Protein AF-A0A9R0AKM7-F1 (afdb_monomer_lite)

Foldseek 3Di:
DDDDDPPPPPDPPPPPDDDPDDDPDDPVNVVVVVVVVVVVVVVVVVVVVVVVVVVVVVVVVVVVVVVVVVVVVVVVVVVVVPPDDPDPPPPPPPQLPPVVLLVLLVCQQPPPPQPAHDDLPPDCPDPSNVVSLVVSLVVSCVVCVVDDSVNSSSSSNVNSVVVNVVVVCPDPVNVVVVVVVVVVVVVVVVVVVVVVVVVVVVVVVPD

Secondary structure (DSSP, 8-state):
------------------PPPPPPPPHHHHHHHHHHHHHHHHHHHHHHHHHHHHHHHHHHHHHHHHHHHHHHHHHHHHHHHTS---------------HHHHHHHHHHHT-TT------TTT-TTSHHHHHHHHHHHHHHHHHTTTS-HHHHHHHHHHHHHHHHHHHHHHSGGGHHHHHHHHHHHHHHHHHHHHHHHHHHHHHHT--

Organism: Cyprinus carpio (NCBI:txid7962)

InterPro domains:
  IPR028101 Protein of unknown function DUF4616 [PTHR14375] (35-203)

Sequence (207 aa):
MACKRNLSFTTPVSNRALQPAASPLSINDLMKQLISGQNALSRQLEGLMEKQAANTVLLEDAIQRLCALERKFDEQRLQEEQRPWEEPLHKRIKRAHNVGIAEAVRRLHNSENNPHKYDPQTGISLPRNQAVMTYQLEELKTTFADADPECIQACCKTYFETLRRKYNLSQPEKSQLRDAIKTGAKNRQRKRRLLDSRSKVVQTDAE

Structure (mmCIF, N/CA/C/O backbone):
data_AF-A0A9R0AKM7-F1
#
_entry.id   AF-A0A9R0AKM7-F1
#
loop_
_atom_site.group_PDB
_atom_site.id
_atom_site.type_symbol
_atom_site.label_atom_id
_atom_site.label_alt_id
_atom_site.label_comp_id
_atom_site.label_asym_id
_atom_site.label_entity_id
_atom_site.label_seq_id
_atom_site.pdbx_PDB_ins_code
_atom_site.Cartn_x
_atom_site.Cartn_y
_atom_site.Cartn_z
_atom_site.occupancy
_atom_site.B_iso_or_equiv
_atom_site.auth_seq_id
_atom_site.auth_comp_id
_atom_site.auth_asym_id
_atom_site.auth_atom_id
_atom_site.pdbx_PDB_model_num
ATOM 1 N N . MET A 1 1 ? -12.738 -16.356 -37.465 1.00 39.88 1 MET A N 1
ATOM 2 C CA . MET A 1 1 ? -11.908 -15.215 -37.910 1.00 39.88 1 MET A CA 1
ATOM 3 C C . MET A 1 1 ? -10.454 -15.498 -37.550 1.00 39.88 1 MET A C 1
ATOM 5 O O . MET A 1 1 ? -10.021 -15.169 -36.455 1.00 39.88 1 MET A O 1
ATOM 9 N N . ALA A 1 2 ? -9.734 -16.211 -38.417 1.00 40.09 2 ALA A N 1
ATOM 10 C CA . ALA A 1 2 ? -8.342 -16.601 -38.200 1.00 40.09 2 ALA A CA 1
ATOM 11 C C . ALA A 1 2 ? -7.469 -15.875 -39.229 1.00 40.09 2 ALA A C 1
ATOM 13 O O . ALA A 1 2 ? -7.526 -16.182 -40.418 1.00 40.09 2 ALA A O 1
ATOM 14 N N . CYS A 1 3 ? -6.690 -14.889 -38.784 1.00 38.28 3 CYS A N 1
ATOM 15 C CA . CYS A 1 3 ? -5.773 -14.146 -39.643 1.00 38.28 3 CYS A CA 1
ATOM 16 C C . CYS A 1 3 ? -4.527 -14.996 -39.931 1.00 38.28 3 CYS A C 1
ATOM 18 O O . CYS A 1 3 ? -3.541 -14.940 -39.197 1.00 38.28 3 CYS A O 1
ATOM 20 N N . LYS A 1 4 ? -4.573 -15.796 -41.002 1.00 41.06 4 LYS A N 1
ATOM 21 C CA . LYS A 1 4 ? -3.382 -16.417 -41.594 1.00 41.06 4 LYS A CA 1
ATOM 22 C C . LYS A 1 4 ? -2.610 -15.335 -42.356 1.00 41.06 4 LYS A C 1
ATOM 24 O O . LYS A 1 4 ? -3.081 -14.834 -43.371 1.00 41.06 4 LYS A O 1
ATOM 29 N N . ARG A 1 5 ? -1.443 -14.940 -41.842 1.00 48.50 5 ARG A N 1
ATOM 30 C CA . ARG A 1 5 ? -0.490 -14.087 -42.564 1.00 48.50 5 ARG A CA 1
ATOM 31 C C . ARG A 1 5 ? 0.218 -14.957 -43.600 1.00 48.50 5 ARG A C 1
ATOM 33 O O . ARG A 1 5 ? 1.035 -15.795 -43.232 1.00 48.50 5 ARG A O 1
ATOM 40 N N . ASN A 1 6 ? -0.102 -14.765 -44.875 1.00 42.75 6 ASN A N 1
ATOM 41 C CA . ASN A 1 6 ? 0.692 -15.308 -45.970 1.00 42.75 6 ASN A CA 1
ATOM 42 C C . ASN A 1 6 ? 1.983 -14.485 -46.060 1.00 42.75 6 ASN A C 1
ATOM 44 O O . ASN A 1 6 ? 1.986 -13.382 -46.596 1.00 42.75 6 ASN A O 1
ATOM 48 N N . LEU A 1 7 ? 3.068 -14.999 -45.480 1.00 43.19 7 LEU A N 1
ATOM 49 C CA . LEU A 1 7 ? 4.418 -14.521 -45.764 1.00 43.19 7 LEU A CA 1
ATOM 50 C C . LEU A 1 7 ? 4.794 -15.028 -47.159 1.00 43.19 7 LEU A C 1
ATOM 52 O O . LEU A 1 7 ? 5.224 -16.167 -47.322 1.00 43.19 7 LEU A O 1
ATOM 56 N N . SER A 1 8 ? 4.582 -14.199 -48.178 1.00 39.34 8 SER A N 1
ATOM 57 C CA . SER A 1 8 ? 5.125 -14.429 -49.513 1.00 39.34 8 SER A CA 1
ATOM 58 C C . SER A 1 8 ? 6.646 -14.275 -49.456 1.00 39.34 8 SER A C 1
ATOM 60 O O . SER A 1 8 ? 7.166 -13.162 -49.483 1.00 39.34 8 SER A O 1
ATOM 62 N N . PHE A 1 9 ? 7.362 -15.394 -49.354 1.00 37.94 9 PHE A N 1
ATOM 63 C CA . PHE A 1 9 ? 8.785 -15.443 -49.669 1.00 37.94 9 PHE A CA 1
ATOM 64 C C . PHE A 1 9 ? 8.921 -15.345 -51.190 1.00 37.94 9 PHE A C 1
ATOM 66 O O . PHE A 1 9 ? 8.714 -16.320 -51.909 1.00 37.94 9 PHE A O 1
ATOM 73 N N . THR A 1 10 ? 9.244 -14.160 -51.699 1.00 42.41 10 THR A N 1
ATOM 74 C CA . THR A 1 10 ? 9.747 -14.021 -53.064 1.00 42.41 10 THR A CA 1
ATOM 75 C C . THR A 1 10 ? 11.165 -14.579 -53.088 1.00 42.41 10 THR A C 1
ATOM 77 O O . THR A 1 10 ? 12.120 -13.905 -52.706 1.00 42.41 10 THR A O 1
ATOM 80 N N . THR A 1 11 ? 11.308 -15.835 -53.499 1.00 43.59 11 THR A N 1
ATOM 81 C CA . THR A 1 11 ? 12.594 -16.371 -53.946 1.00 43.59 11 THR A CA 1
ATOM 82 C C . THR A 1 11 ? 13.056 -15.549 -55.150 1.00 43.59 11 THR A C 1
ATOM 84 O O . THR A 1 11 ? 12.289 -15.454 -56.115 1.00 43.59 11 THR A O 1
ATOM 87 N N . PRO A 1 12 ? 14.261 -14.954 -55.159 1.00 38.94 12 PRO A N 1
ATOM 88 C CA . PRO A 1 12 ? 14.774 -14.393 -56.393 1.00 38.94 12 PRO A CA 1
ATOM 89 C C . PRO A 1 12 ? 15.018 -15.561 -57.351 1.00 38.94 12 PRO A C 1
ATOM 91 O O . PRO A 1 12 ? 15.755 -16.499 -57.041 1.00 38.94 12 PRO A O 1
ATOM 94 N N . VAL A 1 13 ? 14.343 -15.528 -58.499 1.00 39.44 13 VAL A N 1
ATOM 95 C CA . VAL A 1 13 ? 14.600 -16.436 -59.616 1.00 39.44 13 VAL A CA 1
ATOM 96 C C . VAL A 1 13 ? 16.059 -16.242 -60.018 1.00 39.44 13 VAL A C 1
ATOM 98 O O . VAL A 1 13 ? 16.435 -15.212 -60.575 1.00 39.44 13 VAL A O 1
ATOM 101 N N . SER A 1 14 ? 16.896 -17.222 -59.686 1.00 35.91 14 SER A N 1
ATOM 102 C CA . SER A 1 14 ? 18.272 -17.292 -60.162 1.00 35.91 14 SER A CA 1
ATOM 103 C C . SER A 1 14 ? 18.230 -17.659 -61.642 1.00 35.91 14 SER A C 1
ATOM 105 O O . SER A 1 14 ? 18.198 -18.834 -62.010 1.00 35.91 14 SER A O 1
ATOM 107 N N . ASN A 1 15 ? 18.173 -16.641 -62.502 1.00 37.09 15 ASN A N 1
ATOM 108 C CA . ASN A 1 15 ? 18.468 -16.796 -63.919 1.00 37.09 15 ASN A CA 1
ATOM 109 C C . ASN A 1 15 ? 19.941 -17.187 -64.040 1.00 37.09 15 ASN A C 1
ATOM 111 O O . ASN A 1 15 ? 20.832 -16.339 -64.081 1.00 37.09 15 ASN A O 1
ATOM 115 N N . ARG A 1 16 ? 20.197 -18.495 -64.089 1.00 41.97 16 ARG A N 1
ATOM 116 C CA . ARG A 1 16 ? 21.497 -19.073 -64.429 1.00 41.97 16 ARG A CA 1
ATOM 117 C C . ARG A 1 16 ? 21.719 -18.926 -65.939 1.00 41.97 16 ARG A C 1
ATOM 119 O O . ARG A 1 16 ? 21.755 -19.904 -66.676 1.00 41.97 16 ARG A O 1
ATOM 126 N N . ALA A 1 17 ? 21.836 -17.684 -66.400 1.00 40.62 17 ALA A N 1
ATOM 127 C CA . ALA A 1 17 ? 22.528 -17.397 -67.644 1.00 40.62 17 ALA A CA 1
ATOM 128 C C . ALA A 1 17 ? 24.023 -17.595 -67.366 1.00 40.62 17 ALA A C 1
ATOM 130 O O . ALA A 1 17 ? 24.548 -17.049 -66.394 1.00 40.62 17 ALA A O 1
ATOM 131 N N . LEU A 1 18 ? 24.671 -18.439 -68.173 1.00 45.50 18 LEU A N 1
ATOM 132 C CA . LEU A 1 18 ? 26.106 -18.694 -68.129 1.00 45.50 18 LEU A CA 1
ATOM 133 C C . LEU A 1 18 ? 26.872 -17.364 -68.057 1.00 45.50 18 LEU A C 1
ATOM 135 O O . LEU A 1 18 ? 26.938 -16.625 -69.036 1.00 45.50 18 LEU A O 1
ATOM 139 N N . GLN A 1 19 ? 27.457 -17.072 -66.898 1.00 42.56 19 GLN A N 1
ATOM 140 C CA . GLN A 1 19 ? 28.538 -16.102 -66.794 1.00 42.56 19 GLN A CA 1
ATOM 141 C C . GLN A 1 19 ? 29.829 -16.821 -67.212 1.00 42.56 19 GLN A C 1
ATOM 143 O O . GLN A 1 19 ? 30.057 -17.945 -66.747 1.00 42.56 19 GLN A O 1
ATOM 148 N N . PRO A 1 20 ? 30.670 -16.227 -68.077 1.00 43.94 20 PRO A N 1
ATOM 149 C CA . PRO A 1 20 ? 31.995 -16.764 -68.339 1.00 43.94 20 PRO A CA 1
ATOM 150 C C . PRO A 1 20 ? 32.762 -16.823 -67.017 1.00 43.94 20 PRO A C 1
ATOM 152 O O . PRO A 1 20 ? 32.658 -15.911 -66.195 1.00 43.94 20 PRO A O 1
ATOM 155 N N . ALA A 1 21 ? 33.510 -17.906 -66.804 1.00 47.53 21 ALA A N 1
ATOM 156 C CA . ALA A 1 21 ? 34.418 -18.027 -65.674 1.00 47.53 21 ALA A CA 1
ATOM 157 C C . ALA A 1 21 ? 35.273 -16.755 -65.580 1.00 47.53 21 ALA A C 1
ATOM 159 O O . ALA A 1 21 ? 35.924 -16.374 -66.554 1.00 47.53 21 ALA A O 1
ATOM 160 N N . ALA A 1 22 ? 35.213 -16.082 -64.428 1.00 54.91 22 ALA A N 1
ATOM 161 C CA . ALA A 1 22 ? 36.005 -14.895 -64.165 1.00 54.91 22 ALA A CA 1
ATOM 162 C C . ALA A 1 22 ? 37.480 -15.221 -64.425 1.00 54.91 22 ALA A C 1
ATOM 164 O O . ALA A 1 22 ? 38.021 -16.172 -63.856 1.00 54.91 22 ALA A O 1
ATOM 165 N N . SER A 1 23 ? 38.106 -14.446 -65.309 1.00 59.84 23 SER A N 1
ATOM 166 C CA . SER A 1 23 ? 39.546 -14.485 -65.542 1.00 59.84 23 SER A CA 1
ATOM 167 C C . SER A 1 23 ? 40.286 -14.412 -64.200 1.00 59.84 23 SER A C 1
ATOM 169 O O . SER A 1 23 ? 39.820 -13.699 -63.304 1.00 59.84 23 SER A O 1
ATOM 171 N N . PRO A 1 24 ? 41.421 -15.116 -64.029 1.00 63.69 24 PRO A N 1
ATOM 172 C CA . PRO A 1 24 ? 42.192 -15.033 -62.796 1.00 63.69 24 PRO A CA 1
ATOM 173 C C . PRO A 1 24 ? 42.507 -13.563 -62.514 1.00 63.69 24 PRO A C 1
ATOM 175 O O . PRO A 1 24 ? 43.037 -12.865 -63.381 1.00 63.69 24 PRO A O 1
ATOM 178 N N . LEU A 1 25 ? 42.108 -13.089 -61.328 1.00 61.31 25 LEU A N 1
ATOM 179 C CA . LEU A 1 25 ? 42.373 -11.726 -60.874 1.00 61.31 25 LEU A CA 1
ATOM 180 C C . LEU A 1 25 ? 43.852 -11.424 -61.102 1.00 61.31 25 LEU A C 1
ATOM 182 O O . LEU A 1 25 ? 44.724 -12.160 -60.634 1.00 61.31 25 LEU A O 1
ATOM 186 N N . SER A 1 26 ? 44.130 -10.337 -61.821 1.00 78.38 26 SER A N 1
ATOM 187 C CA . SER A 1 26 ? 45.490 -9.824 -61.916 1.00 78.38 26 SER A CA 1
ATOM 188 C C . SER A 1 26 ? 46.003 -9.583 -60.498 1.00 7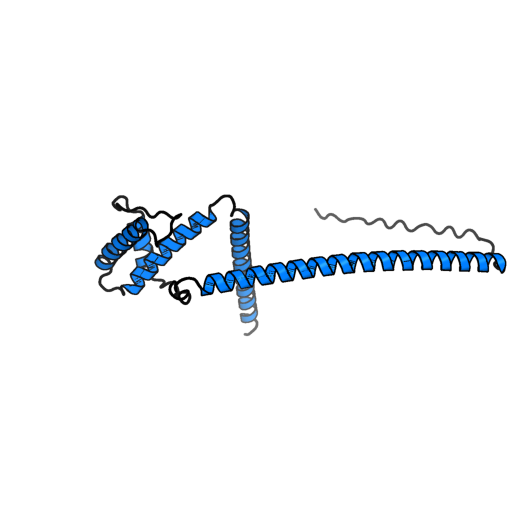8.38 26 SER A C 1
ATOM 190 O O . SER A 1 26 ? 45.268 -9.073 -59.650 1.00 78.38 26 SER A O 1
ATOM 192 N N . ILE A 1 27 ? 47.261 -9.932 -60.224 1.00 81.12 27 ILE A N 1
ATOM 193 C CA . ILE A 1 27 ? 47.900 -9.748 -58.907 1.00 81.12 27 ILE A CA 1
ATOM 194 C C . ILE A 1 27 ? 47.691 -8.311 -58.392 1.00 81.12 27 ILE A C 1
ATOM 196 O O . ILE A 1 27 ? 47.475 -8.091 -57.202 1.00 81.12 27 ILE A O 1
ATOM 200 N N . ASN A 1 28 ? 47.654 -7.336 -59.304 1.00 83.88 28 ASN A N 1
ATOM 201 C CA . ASN A 1 28 ? 47.375 -5.938 -58.992 1.00 83.88 28 ASN A CA 1
ATOM 202 C C . ASN A 1 28 ? 45.951 -5.687 -58.467 1.00 83.88 28 ASN A C 1
ATOM 204 O O . ASN A 1 28 ? 45.774 -4.866 -57.568 1.00 83.88 28 ASN A O 1
ATOM 208 N N . ASP A 1 29 ? 44.938 -6.381 -58.985 1.00 86.00 29 ASP A N 1
ATOM 209 C CA . ASP A 1 29 ? 43.553 -6.240 -58.522 1.00 86.00 29 ASP A CA 1
ATOM 210 C C . ASP A 1 29 ? 43.343 -6.935 -57.173 1.00 86.00 29 ASP A C 1
ATOM 212 O O . ASP A 1 29 ? 42.654 -6.393 -56.306 1.00 86.00 29 ASP A O 1
ATOM 216 N N . LEU A 1 30 ? 44.019 -8.067 -56.944 1.00 87.38 30 LEU A N 1
ATOM 217 C CA . LEU A 1 30 ? 44.049 -8.729 -55.639 1.00 87.38 30 LEU A CA 1
ATOM 218 C C . LEU A 1 30 ? 44.689 -7.831 -54.569 1.00 87.38 30 LEU A C 1
ATOM 220 O O . LEU A 1 30 ? 44.129 -7.665 -53.485 1.00 87.38 30 LEU A O 1
ATOM 224 N N . MET A 1 31 ? 45.826 -7.196 -54.877 1.00 89.69 31 MET A N 1
ATOM 225 C CA . MET A 1 31 ? 46.478 -6.263 -53.951 1.00 89.69 31 MET A CA 1
ATOM 226 C C . MET A 1 31 ? 45.600 -5.044 -53.642 1.00 89.69 31 MET A C 1
ATOM 228 O O . MET A 1 31 ? 45.500 -4.639 -52.485 1.00 89.69 31 MET A O 1
ATOM 232 N N . LYS A 1 32 ? 44.906 -4.481 -54.641 1.00 90.81 32 LYS A N 1
ATOM 233 C CA . LYS A 1 32 ? 43.958 -3.374 -54.421 1.00 90.81 32 LYS A CA 1
ATOM 234 C C . LYS A 1 32 ? 42.803 -3.782 -53.509 1.00 90.81 32 LYS A C 1
ATOM 236 O O . LYS A 1 32 ? 42.453 -3.026 -52.601 1.00 90.81 32 LYS A O 1
ATOM 241 N N . GLN A 1 33 ? 42.234 -4.971 -53.716 1.00 91.62 33 GLN A N 1
ATOM 242 C CA . GLN A 1 33 ? 41.176 -5.496 -52.853 1.00 91.62 33 GLN A CA 1
ATOM 243 C C . GLN A 1 33 ? 41.675 -5.696 -51.419 1.00 91.62 33 GLN A C 1
ATOM 245 O O . GLN A 1 33 ? 41.003 -5.255 -50.486 1.00 91.62 33 GLN A O 1
ATOM 250 N N . LEU A 1 34 ? 42.874 -6.255 -51.239 1.00 93.44 34 LEU A N 1
ATOM 251 C CA . LEU A 1 34 ? 43.478 -6.457 -49.921 1.00 93.44 34 LEU A CA 1
ATOM 252 C C . LEU A 1 34 ? 43.687 -5.135 -49.171 1.00 93.44 34 LEU A C 1
ATOM 254 O O . LEU A 1 34 ? 43.263 -5.010 -48.024 1.00 93.44 34 LEU A O 1
ATOM 258 N N . ILE A 1 35 ? 44.259 -4.127 -49.834 1.00 93.56 35 ILE A N 1
ATOM 259 C CA . ILE A 1 35 ? 44.472 -2.793 -49.253 1.00 93.56 35 ILE A CA 1
ATOM 260 C C . ILE A 1 35 ? 43.132 -2.137 -48.903 1.00 93.56 35 ILE A C 1
ATOM 262 O O . ILE A 1 35 ? 42.978 -1.555 -47.830 1.00 93.56 35 ILE A O 1
ATOM 266 N N . SER A 1 36 ? 42.128 -2.253 -49.778 1.00 93.38 36 SER A N 1
ATOM 267 C CA . SER A 1 36 ? 40.795 -1.707 -49.506 1.00 93.38 36 SER A CA 1
ATOM 268 C C . SER A 1 36 ? 40.122 -2.379 -48.303 1.00 93.38 36 SER A C 1
ATOM 270 O O . SER A 1 36 ? 39.526 -1.687 -47.474 1.00 93.38 36 SER A O 1
ATOM 272 N N . GLY A 1 37 ? 40.277 -3.701 -48.168 1.00 94.50 37 GLY A N 1
ATOM 273 C CA . GLY A 1 37 ? 39.776 -4.483 -47.042 1.00 94.50 37 GLY A CA 1
ATOM 274 C C . GLY A 1 37 ? 40.488 -4.127 -45.741 1.00 94.50 37 GLY A C 1
ATOM 275 O O . GLY A 1 37 ? 39.829 -3.880 -44.734 1.00 94.50 37 GLY A O 1
ATOM 276 N N . GLN A 1 38 ? 41.815 -3.999 -45.778 1.00 94.94 38 GLN A N 1
ATOM 277 C CA . GLN A 1 38 ? 42.615 -3.561 -44.636 1.00 94.94 38 GLN A CA 1
ATOM 278 C C . GLN A 1 38 ? 42.187 -2.166 -44.168 1.00 94.94 38 GLN A C 1
ATOM 280 O O . GLN A 1 38 ? 41.892 -1.978 -42.993 1.00 94.94 38 GLN A O 1
ATOM 285 N N . ASN A 1 39 ? 42.034 -1.215 -45.093 1.00 95.38 39 ASN A N 1
ATOM 286 C CA . ASN A 1 39 ? 41.578 0.137 -44.772 1.00 95.38 39 ASN A CA 1
ATOM 287 C C . ASN A 1 39 ? 40.148 0.160 -44.203 1.00 95.38 39 ASN A C 1
ATOM 289 O O . ASN A 1 39 ? 39.837 0.977 -43.335 1.00 95.38 39 ASN A O 1
ATOM 293 N N . ALA A 1 40 ? 39.257 -0.711 -44.684 1.00 94.56 40 ALA A N 1
ATOM 294 C CA . ALA A 1 40 ? 37.903 -0.830 -44.149 1.00 94.56 40 ALA A CA 1
ATOM 295 C C . ALA A 1 40 ? 37.899 -1.388 -42.718 1.00 94.56 40 ALA A C 1
ATOM 297 O O . ALA A 1 40 ? 37.200 -0.845 -41.863 1.00 94.56 40 ALA A O 1
ATOM 298 N N . LEU A 1 41 ? 38.712 -2.413 -42.445 1.00 95.31 41 LEU A N 1
ATOM 299 C CA . LEU A 1 41 ? 38.875 -2.979 -41.105 1.00 95.31 41 LEU A CA 1
ATOM 300 C C . LEU A 1 41 ? 39.516 -1.980 -40.136 1.00 95.31 41 LEU A C 1
ATOM 302 O O . LEU A 1 41 ? 39.047 -1.860 -39.007 1.00 95.31 41 LEU A O 1
ATOM 306 N N . SER A 1 42 ? 40.517 -1.210 -40.576 1.00 95.88 42 SER A N 1
ATOM 307 C CA . SER A 1 42 ? 41.121 -0.144 -39.766 1.00 95.88 42 SER A CA 1
ATOM 308 C C . SER A 1 42 ? 40.087 0.896 -39.330 1.00 95.88 42 SER A C 1
ATOM 310 O O . SER A 1 42 ? 40.006 1.208 -38.146 1.00 95.88 42 SER A O 1
ATOM 312 N N . ARG A 1 43 ? 39.222 1.358 -40.245 1.00 95.06 43 ARG A N 1
ATOM 313 C CA . ARG A 1 43 ? 38.132 2.290 -39.898 1.00 95.06 43 ARG A CA 1
ATOM 314 C C . ARG A 1 43 ? 37.098 1.676 -38.952 1.00 95.06 43 ARG A C 1
ATOM 316 O O . ARG A 1 43 ? 36.556 2.370 -38.097 1.00 95.06 43 ARG A O 1
ATOM 323 N N . GLN A 1 44 ? 36.796 0.385 -39.099 1.00 95.75 44 GLN A N 1
ATOM 324 C CA . GLN A 1 44 ? 35.877 -0.307 -38.188 1.00 95.75 44 GLN A CA 1
ATOM 325 C C . GLN A 1 44 ? 36.457 -0.442 -36.777 1.00 95.75 44 GLN A C 1
ATOM 327 O O . GLN A 1 44 ? 35.725 -0.254 -35.807 1.00 95.75 44 GLN A O 1
ATOM 332 N N . LEU A 1 45 ? 37.754 -0.740 -36.662 1.00 96.00 45 LEU A N 1
ATOM 333 C CA . LEU A 1 45 ? 38.473 -0.786 -35.388 1.00 96.00 45 LEU A CA 1
ATOM 334 C C . LEU A 1 45 ? 38.453 0.573 -34.688 1.00 96.00 45 LEU A C 1
ATOM 336 O O . LEU A 1 45 ? 38.117 0.638 -33.509 1.00 96.00 45 LEU A O 1
ATOM 340 N N . GLU A 1 46 ? 38.724 1.648 -35.422 1.00 95.38 46 GLU A N 1
ATOM 341 C CA . GLU A 1 46 ? 38.689 3.012 -34.890 1.00 95.38 46 GLU A CA 1
ATOM 342 C C . GLU A 1 46 ? 37.289 3.379 -34.371 1.00 95.38 46 GLU A C 1
ATOM 344 O O . GLU A 1 46 ? 37.132 3.770 -33.214 1.00 95.38 46 GLU A O 1
ATOM 349 N N . GLY A 1 47 ? 36.240 3.095 -35.152 1.00 94.38 47 GLY A N 1
ATOM 350 C CA . GLY A 1 47 ? 34.858 3.317 -34.717 1.00 94.38 47 GLY A CA 1
ATOM 351 C C . GLY A 1 47 ? 34.411 2.435 -33.540 1.00 94.38 47 GLY A C 1
ATOM 352 O O . GLY A 1 47 ? 33.513 2.816 -32.787 1.00 94.38 47 GLY A O 1
ATOM 353 N N . LEU A 1 48 ? 35.004 1.251 -33.352 1.00 95.25 48 LEU A N 1
ATOM 354 C CA . LEU A 1 48 ? 34.767 0.424 -32.163 1.00 95.25 48 LEU A CA 1
ATOM 355 C C . LEU A 1 48 ? 35.479 0.990 -30.932 1.00 95.25 48 LEU A C 1
ATOM 357 O O . LEU A 1 48 ? 34.877 1.015 -29.859 1.00 95.25 48 LEU A O 1
ATOM 361 N N . MET A 1 49 ? 36.710 1.483 -31.087 1.00 95.12 49 MET A N 1
ATOM 362 C CA . MET A 1 49 ? 37.456 2.125 -30.004 1.00 95.12 49 MET A CA 1
ATOM 363 C C . MET A 1 49 ? 36.758 3.397 -29.512 1.00 95.12 49 MET A C 1
ATOM 365 O O . MET A 1 49 ? 36.614 3.579 -28.305 1.00 95.12 49 MET A O 1
ATOM 369 N N . GLU A 1 50 ? 36.237 4.228 -30.417 1.00 94.75 50 GLU A N 1
ATOM 370 C CA . GLU A 1 50 ? 35.453 5.417 -30.053 1.00 94.75 50 GLU A CA 1
ATOM 371 C C . GLU A 1 50 ? 34.187 5.057 -29.266 1.00 94.75 50 GLU A C 1
ATOM 373 O O . GLU A 1 50 ? 33.892 5.653 -28.227 1.00 94.75 50 GLU A O 1
ATOM 378 N N . LYS A 1 51 ? 33.445 4.036 -29.714 1.00 94.62 51 LYS A N 1
ATOM 379 C CA . LYS A 1 51 ? 32.256 3.548 -28.996 1.00 94.62 51 LYS A CA 1
ATOM 380 C C . LYS A 1 51 ? 32.608 2.982 -27.626 1.00 94.62 51 LYS A C 1
ATOM 382 O O . LYS A 1 51 ? 31.854 3.176 -26.675 1.00 94.62 51 LYS A O 1
ATOM 387 N N . GLN A 1 52 ? 33.736 2.285 -27.519 1.00 95.44 52 GLN A N 1
ATOM 388 C CA . GLN A 1 52 ? 34.222 1.773 -26.245 1.00 95.44 52 GLN A CA 1
ATOM 389 C C . GLN A 1 52 ? 34.565 2.922 -25.290 1.00 95.44 52 GLN A C 1
ATOM 391 O O . GLN A 1 52 ? 34.122 2.881 -24.146 1.00 95.44 52 GLN A O 1
ATOM 396 N N . ALA A 1 53 ? 35.250 3.964 -25.769 1.00 94.69 53 ALA A N 1
ATOM 397 C CA . ALA A 1 53 ? 35.569 5.153 -24.981 1.00 94.69 53 ALA A CA 1
ATOM 398 C C . ALA A 1 53 ? 34.308 5.909 -24.515 1.00 94.69 53 ALA A C 1
ATOM 400 O O . ALA A 1 53 ? 34.210 6.330 -23.362 1.00 94.69 53 ALA A O 1
ATOM 401 N N . ALA A 1 54 ? 33.295 6.037 -25.376 1.00 93.75 54 ALA A N 1
ATOM 402 C CA . ALA A 1 54 ? 32.019 6.639 -24.992 1.00 93.75 54 ALA A CA 1
ATOM 403 C C . ALA A 1 54 ? 31.291 5.808 -23.918 1.00 93.75 54 ALA A C 1
ATOM 405 O O . ALA A 1 54 ? 30.766 6.354 -22.946 1.00 93.75 54 ALA A O 1
ATOM 406 N N . ASN A 1 55 ? 31.296 4.479 -24.056 1.00 94.94 55 ASN A N 1
ATOM 407 C CA . ASN A 1 55 ? 30.685 3.581 -23.079 1.00 94.94 55 ASN A CA 1
ATOM 408 C C . ASN A 1 55 ? 31.397 3.621 -21.722 1.00 94.94 55 ASN A C 1
ATOM 410 O O . ASN A 1 55 ? 30.723 3.568 -20.695 1.00 94.94 55 ASN A O 1
ATOM 414 N N . THR A 1 56 ? 32.729 3.733 -21.691 1.00 95.31 56 THR A N 1
ATOM 415 C CA . THR A 1 56 ? 33.472 3.855 -20.427 1.00 95.31 56 THR A CA 1
ATOM 416 C C . THR A 1 56 ? 33.107 5.137 -19.687 1.00 95.31 56 THR A C 1
ATOM 418 O O . THR A 1 56 ? 32.824 5.074 -18.495 1.00 95.31 56 THR A O 1
ATOM 421 N N . VAL A 1 57 ? 32.980 6.267 -20.392 1.00 95.25 57 VAL A N 1
ATOM 422 C CA . VAL A 1 57 ? 32.552 7.540 -19.783 1.00 95.25 57 VAL A CA 1
ATOM 423 C C . VAL A 1 57 ? 31.131 7.443 -19.213 1.00 95.25 57 VAL A C 1
ATOM 425 O O . VAL A 1 57 ? 30.870 7.903 -18.104 1.00 95.25 57 VAL A O 1
ATOM 428 N N . LEU A 1 58 ? 30.203 6.803 -19.935 1.00 96.06 58 LEU A N 1
ATOM 429 C CA . LEU A 1 58 ? 28.834 6.594 -19.444 1.00 96.06 58 LEU A CA 1
ATOM 430 C C . LEU A 1 58 ? 28.784 5.699 -18.199 1.00 96.06 58 LEU A C 1
ATOM 432 O O . LEU A 1 58 ? 27.980 5.942 -17.298 1.00 96.06 58 LEU A O 1
ATOM 436 N N . LEU A 1 59 ? 29.626 4.663 -18.142 1.00 95.56 59 LEU A N 1
ATOM 437 C CA . LEU A 1 59 ? 29.728 3.789 -16.974 1.00 95.56 59 LEU A CA 1
ATOM 438 C C . LEU A 1 59 ? 30.294 4.533 -15.763 1.00 95.56 59 LEU A C 1
ATOM 440 O O . LEU A 1 59 ? 29.773 4.371 -14.661 1.00 95.56 59 LEU A O 1
ATOM 444 N N . GLU A 1 60 ? 31.305 5.378 -15.958 1.00 95.81 60 GLU A N 1
ATOM 445 C CA . GLU A 1 60 ? 31.862 6.214 -14.892 1.00 95.81 60 GLU A CA 1
ATOM 446 C C . GLU A 1 60 ? 30.825 7.197 -14.330 1.00 95.81 60 GLU A C 1
ATOM 448 O O . GLU A 1 60 ? 30.664 7.276 -13.111 1.00 95.81 60 GLU A O 1
ATOM 453 N N . ASP A 1 61 ? 30.053 7.877 -15.186 1.00 96.06 61 ASP A N 1
ATOM 454 C CA . ASP A 1 61 ? 28.952 8.751 -14.747 1.00 96.06 61 ASP A CA 1
ATOM 455 C C . ASP A 1 61 ? 27.879 7.965 -13.971 1.00 96.06 61 ASP A C 1
ATOM 457 O O . ASP A 1 61 ? 27.412 8.397 -12.914 1.00 96.06 61 ASP A O 1
ATOM 461 N N . ALA A 1 62 ? 27.518 6.765 -14.436 1.00 94.19 62 ALA A N 1
ATOM 462 C CA . ALA A 1 62 ? 26.562 5.909 -13.736 1.00 94.19 62 ALA A CA 1
ATOM 463 C C . ALA A 1 62 ? 27.063 5.493 -12.341 1.00 94.19 62 ALA A C 1
A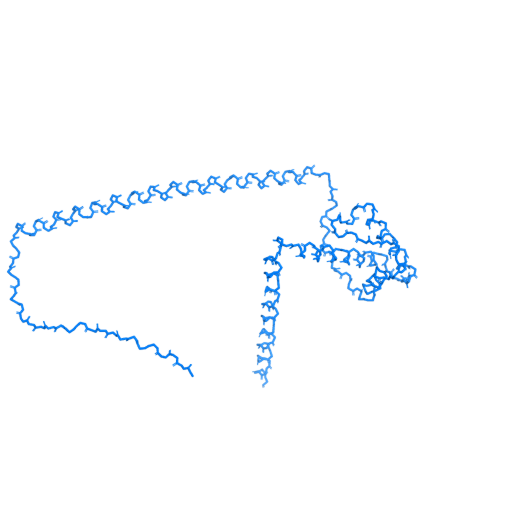TOM 465 O O . ALA A 1 62 ? 26.294 5.543 -11.376 1.00 94.19 62 ALA A O 1
ATOM 466 N N . ILE A 1 63 ? 28.345 5.138 -12.215 1.00 96.00 63 ILE A N 1
ATOM 467 C CA . ILE A 1 63 ? 28.976 4.812 -10.928 1.00 96.00 63 ILE A CA 1
ATOM 468 C C . ILE A 1 63 ? 28.948 6.031 -10.002 1.00 96.00 63 ILE A C 1
ATOM 470 O O . ILE A 1 63 ? 28.524 5.914 -8.853 1.00 96.00 63 ILE A O 1
ATOM 474 N N . GLN A 1 64 ? 29.314 7.218 -10.494 1.00 95.25 64 GLN A N 1
ATOM 475 C CA . GLN A 1 64 ? 29.284 8.444 -9.690 1.00 95.25 64 GLN A CA 1
ATOM 476 C C . GLN A 1 64 ? 27.880 8.755 -9.159 1.00 95.25 64 GLN A C 1
ATOM 478 O O . GLN A 1 64 ? 27.722 9.108 -7.985 1.00 95.25 64 GLN A O 1
ATOM 483 N N . ARG A 1 65 ? 26.845 8.577 -9.990 1.00 94.12 65 ARG A N 1
ATOM 484 C CA . ARG A 1 65 ? 25.443 8.751 -9.579 1.00 94.12 65 ARG A CA 1
ATOM 485 C C . ARG A 1 65 ? 25.019 7.737 -8.522 1.00 94.12 65 ARG A C 1
ATOM 487 O O . ARG A 1 65 ? 24.330 8.123 -7.578 1.00 94.12 65 ARG A O 1
ATOM 494 N N . LEU A 1 66 ? 25.427 6.475 -8.654 1.00 94.75 66 LEU A N 1
ATOM 495 C CA . LEU A 1 66 ? 25.155 5.446 -7.648 1.00 94.75 66 LEU A CA 1
ATOM 496 C C . LEU A 1 66 ? 25.830 5.784 -6.317 1.00 94.75 66 LEU A C 1
ATOM 498 O O . LEU A 1 66 ? 25.143 5.827 -5.302 1.00 94.75 66 LEU A O 1
ATOM 502 N N . CYS A 1 67 ? 27.107 6.167 -6.323 1.00 93.50 67 CYS A N 1
ATOM 503 C CA . CYS A 1 67 ? 27.804 6.583 -5.104 1.00 93.50 67 CYS A CA 1
ATOM 504 C C . CYS A 1 67 ? 27.175 7.826 -4.450 1.00 93.50 67 CYS A C 1
ATOM 506 O O . CYS A 1 67 ? 27.190 7.968 -3.228 1.00 93.50 67 CYS A O 1
ATOM 508 N N . ALA A 1 68 ? 26.631 8.758 -5.240 1.00 92.56 68 ALA A N 1
ATOM 509 C CA . ALA A 1 68 ? 25.908 9.912 -4.707 1.00 92.56 68 ALA A CA 1
ATOM 510 C C . ALA A 1 68 ? 24.558 9.519 -4.080 1.00 92.56 68 ALA A C 1
ATOM 512 O O . ALA A 1 68 ? 24.137 10.125 -3.096 1.00 92.56 68 ALA A O 1
ATOM 513 N N . LEU A 1 69 ? 23.872 8.516 -4.638 1.00 91.25 69 LEU A N 1
ATOM 514 C CA . LEU A 1 69 ? 22.643 7.967 -4.064 1.00 91.25 69 LEU A CA 1
ATOM 515 C C . LEU A 1 69 ? 22.912 7.177 -2.782 1.00 91.25 69 LEU A C 1
ATOM 517 O O . LEU A 1 69 ? 22.164 7.342 -1.823 1.00 91.25 69 LEU A O 1
ATOM 521 N N . GLU A 1 70 ? 23.979 6.378 -2.746 1.00 91.00 70 GLU A N 1
ATOM 522 C CA . GLU A 1 70 ? 24.421 5.658 -1.545 1.00 91.00 70 GLU A CA 1
ATOM 523 C C . GLU A 1 70 ? 24.705 6.633 -0.399 1.00 91.00 70 GLU A C 1
ATOM 525 O O . GLU A 1 70 ? 24.135 6.486 0.676 1.00 91.00 70 GLU A O 1
ATOM 530 N N . ARG A 1 71 ? 25.451 7.716 -0.661 1.00 88.75 71 ARG A N 1
ATOM 531 C CA . ARG A 1 71 ? 25.693 8.771 0.338 1.00 88.75 71 ARG A CA 1
ATOM 532 C C . ARG A 1 71 ? 24.406 9.396 0.873 1.00 88.75 71 ARG A C 1
ATOM 534 O O . ARG A 1 71 ? 24.258 9.536 2.080 1.00 88.75 71 ARG A O 1
ATOM 541 N N . LYS A 1 72 ? 23.446 9.717 -0.000 1.00 88.50 72 LYS A N 1
ATOM 542 C CA . LYS A 1 72 ? 22.135 10.241 0.428 1.00 88.50 72 LYS A CA 1
ATOM 543 C C . LYS A 1 72 ? 21.359 9.237 1.278 1.00 88.50 72 LYS A C 1
ATOM 545 O O . LYS A 1 72 ? 20.624 9.640 2.174 1.00 88.50 72 LYS A O 1
ATOM 550 N N . PHE A 1 73 ? 21.488 7.945 0.984 1.00 81.00 73 PHE A N 1
ATOM 551 C CA . PHE A 1 73 ? 20.850 6.893 1.765 1.00 81.00 73 PHE A CA 1
ATOM 552 C C . PHE A 1 73 ? 21.496 6.756 3.150 1.00 81.00 73 PHE A C 1
ATOM 554 O O . PHE A 1 73 ? 20.784 6.665 4.147 1.00 81.00 73 PHE A O 1
ATOM 561 N N . ASP A 1 74 ? 22.823 6.823 3.230 1.00 82.19 74 ASP A N 1
ATOM 562 C CA . ASP A 1 74 ? 23.555 6.795 4.499 1.00 82.19 74 ASP A CA 1
ATOM 563 C C . ASP A 1 74 ? 23.275 8.041 5.354 1.00 82.19 74 ASP A C 1
ATOM 565 O O . ASP A 1 74 ? 23.026 7.926 6.554 1.00 82.19 74 ASP A O 1
ATOM 569 N N . GLU A 1 75 ? 23.213 9.225 4.738 1.00 79.75 75 GLU A N 1
ATOM 570 C CA . GLU A 1 75 ? 22.792 10.473 5.391 1.00 79.75 75 GLU A CA 1
ATOM 571 C C . GLU A 1 75 ? 21.358 10.371 5.937 1.00 79.75 75 GLU A C 1
ATOM 573 O O . GLU A 1 75 ? 21.098 10.763 7.075 1.00 79.75 75 GLU A O 1
ATOM 578 N N . GLN A 1 76 ? 20.427 9.792 5.167 1.00 71.38 76 GLN A N 1
ATOM 579 C CA . GLN A 1 76 ? 19.060 9.532 5.628 1.00 71.38 76 GLN A CA 1
ATOM 580 C C . GLN A 1 76 ? 19.018 8.554 6.804 1.00 71.38 76 GLN A C 1
ATOM 582 O O . GLN A 1 76 ? 18.248 8.776 7.738 1.00 71.38 76 GLN A O 1
ATOM 587 N N . ARG A 1 77 ? 19.847 7.503 6.794 1.00 68.12 77 ARG A N 1
ATOM 588 C CA . ARG A 1 77 ? 19.950 6.557 7.914 1.00 68.12 77 ARG A CA 1
ATOM 589 C C . ARG A 1 77 ? 20.493 7.219 9.175 1.00 68.12 77 ARG A C 1
ATOM 591 O O . ARG A 1 77 ? 19.918 7.024 10.238 1.00 68.12 77 ARG A O 1
ATOM 598 N N . LEU A 1 78 ? 21.536 8.041 9.059 1.00 66.69 78 LEU A N 1
ATOM 599 C CA . LEU A 1 78 ? 22.076 8.820 10.180 1.00 66.69 78 LEU A CA 1
ATOM 600 C C . LEU A 1 78 ? 21.039 9.803 10.740 1.00 66.69 78 LEU A C 1
ATOM 602 O O . LEU A 1 78 ? 20.937 9.978 11.953 1.00 66.69 78 LEU A O 1
ATOM 606 N N . GLN A 1 79 ? 20.234 10.420 9.873 1.00 60.00 79 GLN A N 1
ATOM 607 C CA . GLN A 1 79 ? 19.144 11.307 10.282 1.00 60.00 79 GLN A CA 1
ATOM 608 C C . GLN A 1 79 ? 17.974 10.547 10.934 1.00 60.00 79 GLN A C 1
ATOM 610 O O . GLN A 1 79 ? 17.285 11.085 11.801 1.00 60.00 79 GLN A O 1
ATOM 615 N N . GLU A 1 80 ? 17.735 9.298 10.533 1.00 58.06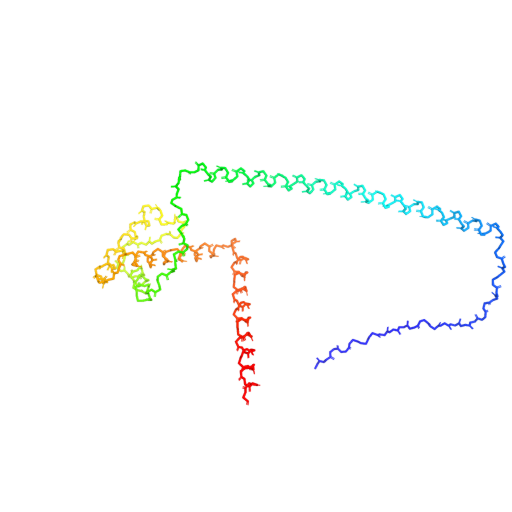 80 GLU A N 1
ATOM 616 C CA . GLU A 1 80 ? 16.770 8.398 11.169 1.00 58.06 80 GLU A CA 1
ATOM 617 C C . GLU A 1 80 ? 17.268 7.908 12.539 1.00 58.06 80 GLU A C 1
ATOM 619 O O . GLU A 1 80 ? 16.478 7.824 13.473 1.00 58.06 80 GLU A O 1
ATOM 624 N N . GLU A 1 81 ? 18.575 7.693 12.690 1.00 57.91 81 GLU A N 1
ATOM 625 C CA . GLU A 1 81 ? 19.226 7.269 13.937 1.00 57.91 81 GLU A CA 1
ATOM 626 C C . GLU A 1 81 ? 19.360 8.405 14.970 1.00 57.91 81 GLU A C 1
ATOM 628 O O . GLU A 1 81 ? 19.324 8.158 16.173 1.00 57.91 81 GLU A O 1
ATOM 633 N N . GLN A 1 82 ? 19.441 9.665 14.522 1.00 54.44 82 GLN A N 1
ATOM 634 C CA . GLN A 1 82 ? 19.460 10.856 15.387 1.00 54.44 82 GLN A CA 1
ATOM 635 C C . GLN A 1 82 ? 18.070 11.385 15.768 1.00 54.44 82 GLN A C 1
ATOM 637 O O . GLN A 1 82 ? 17.969 12.329 16.560 1.00 54.44 82 GLN A O 1
ATOM 642 N N . ARG A 1 83 ? 16.979 10.820 15.233 1.00 43.28 83 ARG A N 1
ATOM 643 C CA . ARG A 1 83 ? 15.642 11.180 15.714 1.00 43.28 83 ARG A CA 1
ATOM 644 C C . ARG A 1 83 ? 15.457 10.649 17.142 1.00 43.28 83 ARG A C 1
ATOM 646 O O . ARG A 1 83 ? 15.768 9.485 17.389 1.00 43.28 83 ARG A O 1
ATOM 653 N N . PRO A 1 84 ? 14.934 11.461 18.086 1.00 40.75 84 PRO A N 1
ATOM 654 C CA . PRO A 1 84 ? 14.504 10.960 19.386 1.00 40.75 84 PRO A CA 1
ATOM 655 C C . PRO A 1 84 ? 13.595 9.760 19.151 1.00 40.75 84 PRO A C 1
ATOM 657 O O . PRO A 1 84 ? 12.638 9.889 18.391 1.00 40.75 84 PRO A O 1
ATOM 660 N N . TRP A 1 85 ? 13.955 8.618 19.739 1.00 34.62 85 TRP A N 1
ATOM 661 C CA . TRP A 1 85 ? 13.275 7.331 19.625 1.00 34.62 85 TRP A CA 1
ATOM 662 C C . TRP A 1 85 ? 11.747 7.490 19.586 1.00 34.62 85 TRP A C 1
ATOM 664 O O . TRP A 1 85 ? 11.089 7.529 20.624 1.00 34.62 85 TRP A O 1
ATOM 674 N N . GLU A 1 86 ? 11.169 7.561 18.387 1.00 45.78 86 GLU A N 1
ATOM 675 C CA . GLU A 1 86 ? 9.780 7.174 18.202 1.00 45.78 86 GLU A CA 1
ATOM 676 C C . GLU A 1 86 ? 9.759 5.656 18.374 1.00 45.78 86 GLU A C 1
ATOM 678 O O . GLU A 1 86 ? 10.586 4.946 17.798 1.00 45.78 86 GLU A O 1
ATOM 683 N N . GLU A 1 87 ? 8.869 5.193 19.252 1.00 41.75 87 GLU A N 1
ATOM 684 C CA . GLU A 1 87 ? 8.733 3.804 19.683 1.00 41.75 87 GLU A CA 1
ATOM 685 C C . GLU A 1 87 ? 8.991 2.805 18.543 1.00 41.75 87 GLU A C 1
ATOM 687 O O . GLU A 1 87 ? 8.498 2.994 17.424 1.00 41.75 87 GLU A O 1
ATOM 692 N N . PRO A 1 88 ? 9.754 1.728 18.811 1.00 40.19 88 PRO A N 1
ATOM 693 C CA . PRO A 1 88 ? 10.222 0.810 17.785 1.00 40.19 88 PRO A CA 1
ATOM 694 C C . PRO A 1 88 ? 9.043 0.340 16.947 1.00 40.19 88 PRO A C 1
ATOM 696 O O . PRO A 1 88 ? 8.103 -0.218 17.516 1.00 40.19 88 PRO A O 1
ATOM 699 N N . LEU A 1 89 ? 9.125 0.567 15.622 1.00 45.56 89 LEU A N 1
ATOM 700 C CA . LEU A 1 89 ? 8.239 0.053 14.569 1.00 45.56 89 LEU A CA 1
ATOM 701 C C . LEU A 1 89 ? 7.529 -1.203 15.066 1.00 45.56 89 LEU A C 1
ATOM 703 O O . LEU A 1 89 ? 8.100 -2.298 15.012 1.00 45.56 89 LEU A O 1
ATOM 707 N N . HIS A 1 90 ? 6.327 -1.020 15.631 1.00 47.00 90 HIS A N 1
ATOM 708 C CA . HIS A 1 90 ? 5.670 -2.084 16.374 1.00 47.00 90 HIS A CA 1
ATOM 709 C C . HIS A 1 90 ? 5.624 -3.301 15.461 1.00 47.00 90 HIS A C 1
ATOM 711 O O . HIS A 1 90 ? 5.078 -3.210 14.353 1.00 47.00 90 HIS A O 1
ATOM 717 N N . LYS A 1 91 ? 6.249 -4.412 15.896 1.00 42.81 91 LYS A N 1
ATOM 718 C CA . LYS A 1 91 ? 6.173 -5.726 15.239 1.00 42.81 91 LYS A CA 1
ATOM 719 C C . LYS A 1 91 ? 4.765 -5.846 14.701 1.00 42.81 91 LYS A C 1
ATOM 721 O O . LYS A 1 91 ? 3.857 -5.845 15.522 1.00 42.81 91 LYS A O 1
ATOM 726 N N . ARG A 1 92 ? 4.602 -5.836 13.369 1.00 41.16 92 ARG A N 1
ATOM 727 C CA . ARG A 1 92 ? 3.314 -5.678 12.673 1.00 41.16 92 ARG A CA 1
ATOM 728 C C . ARG A 1 92 ? 2.241 -6.426 13.451 1.00 41.16 92 ARG A C 1
ATOM 730 O O . ARG A 1 92 ? 2.155 -7.647 13.311 1.00 41.16 92 ARG A O 1
ATOM 737 N N . ILE A 1 93 ? 1.506 -5.710 14.311 1.00 45.22 93 ILE A N 1
ATOM 738 C CA . ILE A 1 93 ? 0.603 -6.352 15.264 1.00 45.22 93 ILE A CA 1
ATOM 739 C C . ILE A 1 93 ? -0.356 -7.122 14.372 1.00 45.22 93 ILE A C 1
ATOM 741 O O . ILE A 1 93 ? -0.951 -6.544 13.451 1.00 45.22 93 ILE A O 1
ATOM 745 N N . LYS A 1 94 ? -0.391 -8.454 14.526 1.00 47.19 94 LYS A N 1
ATOM 746 C CA . LYS A 1 94 ? -1.375 -9.275 13.820 1.00 47.19 94 LYS A CA 1
ATOM 747 C C . LYS A 1 94 ? -2.697 -8.607 14.143 1.00 47.19 94 LYS A C 1
ATOM 749 O O . LYS A 1 94 ? -3.025 -8.530 15.319 1.00 47.19 94 LYS A O 1
ATOM 754 N N . ARG A 1 95 ? -3.370 -8.033 13.135 1.00 52.19 95 ARG A N 1
ATOM 755 C CA . ARG A 1 95 ? -4.634 -7.314 13.337 1.00 52.19 95 ARG A CA 1
ATOM 756 C C . ARG A 1 95 ? -5.479 -8.214 14.224 1.00 52.19 95 ARG A C 1
ATOM 758 O O . ARG A 1 95 ? -5.800 -9.315 13.775 1.00 52.19 95 ARG A O 1
ATOM 765 N N . ALA A 1 96 ? -5.731 -7.803 15.466 1.00 52.62 96 ALA A N 1
ATOM 766 C CA . ALA A 1 96 ? -6.598 -8.556 16.349 1.00 52.62 96 ALA A CA 1
ATOM 767 C C . ALA A 1 96 ? -7.940 -8.592 15.623 1.00 52.62 96 ALA A C 1
ATOM 769 O O . ALA A 1 96 ? -8.584 -7.562 15.423 1.00 52.62 96 ALA A O 1
ATOM 770 N N . HIS A 1 97 ? -8.268 -9.742 15.037 1.00 61.84 97 HIS A N 1
ATOM 771 C CA . HIS A 1 97 ? -9.397 -9.849 14.129 1.00 61.84 97 HIS A CA 1
ATOM 772 C C . HIS A 1 97 ? -10.653 -10.103 14.952 1.00 61.84 97 HIS A C 1
ATOM 774 O O . HIS A 1 97 ? -11.281 -11.148 14.833 1.00 61.84 97 HIS A O 1
ATOM 780 N N . ASN A 1 98 ? -11.010 -9.149 15.812 1.00 79.88 98 ASN A N 1
ATOM 781 C CA . ASN A 1 98 ? -12.331 -9.135 16.412 1.00 79.88 98 ASN A CA 1
ATOM 782 C C . ASN A 1 98 ? -13.266 -8.367 15.472 1.00 79.88 98 ASN A C 1
ATOM 784 O O . ASN A 1 98 ? -13.315 -7.137 15.472 1.00 79.88 98 ASN A O 1
ATOM 788 N N . VAL A 1 99 ? -13.966 -9.112 14.611 1.00 82.75 99 VAL A N 1
ATOM 789 C CA . VAL A 1 99 ? -14.898 -8.549 13.619 1.00 82.75 99 VAL A CA 1
ATOM 790 C C . VAL A 1 99 ? -16.005 -7.742 14.301 1.00 82.75 99 VAL A C 1
ATOM 792 O O . VAL A 1 99 ? -16.375 -6.688 13.791 1.00 82.75 99 VAL A O 1
ATOM 795 N N . GLY A 1 100 ? -16.484 -8.195 15.465 1.00 87.50 100 GLY A N 1
ATOM 796 C CA . GLY A 1 100 ? -17.527 -7.516 16.233 1.00 87.50 100 GLY A CA 1
ATOM 797 C C . GLY A 1 100 ? -17.084 -6.136 16.712 1.00 87.50 100 GLY A C 1
ATOM 798 O O . GLY A 1 100 ? -17.742 -5.142 16.408 1.00 87.50 100 GLY A O 1
ATOM 799 N N . ILE A 1 101 ? -15.922 -6.059 17.369 1.00 89.81 101 ILE A N 1
ATOM 800 C CA . ILE A 1 101 ? -15.353 -4.786 17.836 1.00 89.81 101 ILE A CA 1
ATOM 801 C C . ILE A 1 101 ? -15.030 -3.882 16.640 1.00 89.81 101 ILE A C 1
ATOM 803 O O . ILE A 1 101 ? -15.378 -2.707 16.647 1.00 89.81 101 ILE A O 1
ATOM 807 N N . ALA A 1 102 ? -14.432 -4.410 15.569 1.00 89.44 102 ALA A N 1
ATOM 808 C CA . ALA A 1 102 ? -14.100 -3.616 14.384 1.00 89.44 102 ALA A CA 1
ATOM 809 C C . ALA A 1 102 ? -15.335 -3.019 13.677 1.00 89.44 102 ALA A C 1
ATOM 811 O O . ALA A 1 102 ? -15.268 -1.907 13.144 1.00 89.44 102 ALA A O 1
ATOM 812 N N . GLU A 1 103 ? -16.461 -3.737 13.649 1.00 90.50 103 GLU A N 1
ATOM 813 C CA . GLU A 1 103 ? -17.735 -3.193 13.167 1.00 90.50 103 GLU A CA 1
ATOM 814 C C . GLU A 1 103 ? -18.316 -2.161 14.137 1.00 90.50 103 GLU A C 1
ATOM 816 O O . GLU A 1 103 ? -18.774 -1.112 13.687 1.00 90.50 103 GLU A O 1
ATOM 821 N N . ALA A 1 104 ? -18.256 -2.400 15.450 1.00 91.88 104 ALA A N 1
ATOM 822 C CA . ALA A 1 104 ? -18.712 -1.438 16.452 1.00 91.88 104 ALA A CA 1
ATOM 823 C C . ALA A 1 104 ? -17.928 -0.118 16.383 1.00 91.88 104 ALA A C 1
ATOM 825 O O . ALA A 1 104 ? -18.542 0.944 16.332 1.00 91.88 104 ALA A O 1
ATOM 826 N N . VAL A 1 105 ? -16.598 -0.178 16.242 1.00 91.88 105 VAL A N 1
ATOM 827 C CA . VAL A 1 105 ? -15.733 0.983 15.963 1.00 91.88 105 VAL A CA 1
ATOM 828 C C . VAL A 1 105 ? -16.260 1.748 14.748 1.00 91.88 105 VAL A C 1
ATOM 830 O O . VAL A 1 105 ? -16.500 2.953 14.809 1.00 91.88 105 VAL A O 1
ATOM 833 N N . ARG A 1 106 ? -16.491 1.057 13.627 1.00 91.81 106 ARG A N 1
ATOM 834 C CA . ARG A 1 106 ? -16.965 1.703 12.398 1.00 91.81 106 ARG A CA 1
ATOM 835 C C . ARG A 1 106 ? -18.333 2.360 12.579 1.00 91.81 106 ARG A C 1
ATOM 837 O O . ARG A 1 106 ? -18.524 3.474 12.098 1.00 91.81 106 ARG A O 1
ATOM 844 N N . ARG A 1 107 ? -19.275 1.671 13.226 1.00 92.81 107 ARG A N 1
ATOM 845 C CA . ARG A 1 107 ? -20.632 2.177 13.479 1.00 92.81 107 ARG A CA 1
ATOM 846 C C . ARG A 1 107 ? -20.605 3.395 14.388 1.00 92.81 107 ARG A C 1
ATOM 848 O O . ARG A 1 107 ? -21.216 4.396 14.044 1.00 92.81 107 ARG A O 1
ATOM 855 N N . LEU A 1 108 ? -19.848 3.328 15.480 1.00 92.69 108 LEU A N 1
ATOM 856 C CA . LEU A 1 108 ? -19.714 4.421 16.434 1.00 92.69 108 LEU A CA 1
ATOM 857 C C . LEU A 1 108 ? -19.081 5.655 15.778 1.00 92.69 108 LEU A C 1
ATOM 859 O O . LEU A 1 108 ? -19.635 6.747 15.875 1.00 92.69 108 LEU A O 1
ATOM 863 N N . HIS A 1 109 ? -17.987 5.480 15.024 1.00 91.31 109 HIS A N 1
ATOM 864 C CA . HIS A 1 109 ? -17.338 6.590 14.315 1.00 91.31 109 HIS A CA 1
ATOM 865 C C . HIS A 1 109 ? -18.284 7.287 13.332 1.00 91.31 109 HIS A C 1
ATOM 867 O O . HIS A 1 109 ? -18.278 8.511 13.230 1.00 91.31 109 HIS A O 1
ATOM 873 N N . ASN A 1 110 ? -19.075 6.499 12.600 1.00 91.00 110 ASN A N 1
ATOM 874 C CA . ASN A 1 110 ? -19.984 6.989 11.569 1.00 91.00 110 ASN A CA 1
ATOM 875 C C . ASN A 1 110 ? -21.374 7.362 12.108 1.00 91.00 110 ASN A C 1
ATOM 877 O O . ASN A 1 110 ? -22.249 7.689 11.309 1.00 91.00 110 ASN A O 1
ATOM 881 N N . SER A 1 111 ? -21.602 7.266 13.418 1.00 89.69 111 SER A N 1
ATOM 882 C CA . SER A 1 111 ? -22.890 7.612 14.011 1.00 89.69 111 SER A CA 1
ATOM 883 C C . SER A 1 111 ? -23.114 9.123 13.956 1.00 89.69 111 SER A C 1
ATOM 885 O O . SER A 1 111 ? -22.171 9.906 14.074 1.00 89.69 111 SER A O 1
ATOM 887 N N . GLU A 1 112 ? -24.366 9.542 13.780 1.00 83.69 112 GLU A N 1
ATOM 888 C CA . GLU A 1 112 ? -24.726 10.968 13.731 1.00 83.69 112 GLU A CA 1
ATOM 889 C C . GLU A 1 112 ? -24.459 11.677 15.063 1.00 83.69 112 GLU A C 1
ATOM 891 O O . GLU A 1 112 ? -24.135 12.861 15.085 1.00 83.69 112 GLU A O 1
ATOM 896 N N . ASN A 1 113 ? -24.516 10.921 16.160 1.00 80.25 113 ASN A N 1
ATOM 897 C CA . ASN A 1 113 ? -24.307 11.411 17.517 1.00 80.25 113 ASN A CA 1
ATOM 898 C C . ASN A 1 113 ? -22.826 11.557 17.888 1.00 80.25 113 ASN A C 1
ATOM 900 O O . ASN A 1 113 ? -22.535 12.027 18.983 1.00 80.25 113 ASN A O 1
ATOM 904 N N . ASN A 1 114 ? -21.888 11.156 17.022 1.00 82.25 114 ASN A N 1
ATOM 905 C CA . ASN A 1 114 ? -20.464 11.274 17.315 1.00 82.25 114 ASN A CA 1
ATOM 906 C C . ASN A 1 114 ? -20.002 12.740 17.159 1.00 82.25 114 ASN A C 1
ATOM 908 O O . ASN A 1 114 ? -19.945 13.247 16.031 1.00 82.25 114 ASN A O 1
ATOM 912 N N . PRO A 1 115 ? -19.595 13.417 18.250 1.00 77.88 115 PRO A N 1
ATOM 913 C CA . PRO A 1 115 ? -19.173 14.814 18.194 1.00 77.88 115 PRO A CA 1
ATOM 914 C C . PRO A 1 115 ? -17.782 14.994 17.560 1.00 77.88 115 PRO A C 1
ATOM 916 O O . PRO A 1 115 ? -17.391 16.111 17.212 1.00 77.88 115 PRO A O 1
ATOM 919 N N . HIS A 1 116 ? -17.014 13.914 17.388 1.00 82.25 116 HIS A N 1
ATOM 920 C CA . HIS A 1 116 ? -15.618 13.964 16.974 1.00 82.25 116 HIS A CA 1
ATOM 921 C C . HIS A 1 116 ? -15.395 13.280 15.618 1.00 82.25 116 HIS A C 1
ATOM 923 O O . HIS A 1 116 ? -15.515 12.064 15.470 1.00 82.25 116 HIS A O 1
ATOM 929 N N . LYS A 1 117 ? -14.990 14.066 14.612 1.00 86.88 117 LYS A N 1
ATOM 930 C CA . LYS A 1 117 ? -14.626 13.557 13.278 1.00 86.88 117 LYS A CA 1
ATOM 931 C C . LYS A 1 117 ? -13.117 13.449 13.110 1.00 86.88 117 LYS A C 1
ATOM 933 O O . LYS A 1 117 ? -12.412 14.448 13.273 1.00 86.88 117 LYS A O 1
ATOM 938 N N . TYR A 1 118 ? -12.665 12.261 12.713 1.00 89.69 118 TYR A N 1
ATOM 939 C CA . TYR A 1 118 ? -11.273 11.994 12.365 1.00 89.69 118 TYR A CA 1
ATOM 940 C C . TYR A 1 118 ? -10.857 12.748 11.100 1.00 89.69 118 TYR A C 1
ATOM 942 O O . TYR A 1 118 ? -11.558 12.706 10.088 1.00 89.69 118 TYR A O 1
ATOM 950 N N . ASP A 1 119 ? -9.694 13.394 11.148 1.00 89.62 119 ASP A N 1
ATOM 951 C CA . ASP A 1 119 ? -9.036 13.980 9.985 1.00 89.62 119 ASP A CA 1
ATOM 952 C C . ASP A 1 119 ? -7.941 13.039 9.443 1.00 89.62 119 ASP A C 1
ATOM 954 O O . ASP A 1 119 ? -6.896 12.863 10.079 1.00 89.62 119 ASP A O 1
ATOM 958 N N . PRO A 1 120 ? -8.132 12.448 8.249 1.00 88.31 120 PRO A N 1
ATOM 959 C CA . PRO A 1 120 ? -7.166 11.530 7.660 1.00 88.31 120 PRO A CA 1
ATOM 960 C C . PRO A 1 120 ? -5.829 12.162 7.250 1.00 88.31 120 PRO A C 1
ATOM 962 O O . PRO A 1 120 ? -4.866 11.416 7.061 1.00 88.31 120 PRO A O 1
ATOM 965 N N . GLN A 1 121 ? -5.744 13.488 7.081 1.00 85.81 121 GLN A N 1
ATOM 966 C CA . GLN A 1 121 ? -4.514 14.155 6.630 1.00 85.81 121 GLN A CA 1
ATOM 967 C C . GLN A 1 121 ? -3.431 14.145 7.711 1.00 85.81 121 GLN A C 1
ATOM 969 O O . GLN A 1 121 ? -2.269 13.828 7.451 1.00 85.81 121 GLN A O 1
ATOM 974 N N . THR A 1 122 ? -3.835 14.454 8.937 1.00 80.81 122 THR A N 1
ATOM 975 C CA . THR A 1 122 ? -2.944 14.822 10.040 1.00 80.81 122 THR A CA 1
ATOM 976 C C . THR A 1 122 ? -2.499 13.636 10.900 1.00 80.81 122 THR A C 1
ATOM 978 O O . THR A 1 122 ? -1.495 13.720 11.599 1.00 80.81 122 THR A O 1
ATOM 981 N N . GLY A 1 123 ? -3.164 12.480 10.786 1.00 76.75 123 GLY A N 1
ATOM 982 C CA . GLY A 1 123 ? -2.785 11.260 11.511 1.00 76.75 123 GLY A CA 1
ATOM 983 C C . GLY A 1 123 ? -3.168 11.276 12.997 1.00 76.75 123 GLY A C 1
ATOM 984 O O . GLY A 1 123 ? -3.657 12.269 13.520 1.00 76.75 123 GLY A O 1
ATOM 985 N N . ILE A 1 124 ? -3.005 10.138 13.684 1.00 78.19 124 ILE A N 1
ATOM 986 C CA . ILE A 1 124 ? -3.528 9.930 15.054 1.00 78.19 124 ILE A CA 1
ATOM 987 C C . ILE A 1 124 ? -2.771 10.757 16.111 1.00 78.19 124 ILE A C 1
ATOM 989 O O . ILE A 1 124 ? -3.309 10.991 17.183 1.00 78.19 124 ILE A O 1
ATOM 993 N N . SER A 1 125 ? -1.557 11.229 15.822 1.00 77.56 125 SER A N 1
ATOM 994 C CA . SER A 1 125 ? -0.727 11.985 16.769 1.00 77.56 125 SER A CA 1
ATOM 995 C C . SER A 1 125 ? -1.210 13.415 17.028 1.00 77.56 125 SER A C 1
ATOM 997 O O . SER A 1 125 ? -0.820 14.000 18.034 1.00 77.56 125 SER A O 1
ATOM 999 N N . LEU A 1 126 ? -2.061 13.988 16.167 1.00 84.19 126 LEU A N 1
ATOM 1000 C CA . LEU A 1 126 ? -2.597 15.327 16.408 1.00 84.19 126 LEU A CA 1
ATOM 1001 C C . LEU A 1 126 ? -3.625 15.320 17.554 1.00 84.19 126 LEU A C 1
ATOM 1003 O O . LEU A 1 126 ? -4.497 14.446 17.556 1.00 84.19 126 LEU A O 1
ATOM 1007 N N . PRO A 1 127 ? -3.637 16.339 18.440 1.00 86.00 127 PRO A N 1
ATOM 1008 C CA . PRO A 1 127 ? -4.539 16.394 19.598 1.00 86.00 127 PRO A CA 1
ATOM 1009 C C . PRO A 1 127 ? -6.019 16.174 19.253 1.00 86.00 127 PRO A C 1
ATOM 1011 O O . PRO A 1 127 ? -6.737 15.460 19.948 1.00 86.00 127 PRO A O 1
ATOM 1014 N N . ARG A 1 128 ? -6.475 16.716 18.116 1.00 86.62 128 ARG A N 1
ATOM 1015 C CA . ARG A 1 128 ? -7.845 16.520 17.623 1.00 86.62 128 ARG A CA 1
ATOM 1016 C C . ARG A 1 128 ? -8.168 15.047 17.348 1.00 86.62 128 ARG A C 1
ATOM 1018 O O . ARG A 1 128 ? -9.234 14.571 17.724 1.00 86.62 128 ARG A O 1
ATOM 1025 N N . ASN A 1 129 ? -7.269 14.330 16.679 1.00 89.88 129 ASN A N 1
ATOM 1026 C CA . ASN A 1 129 ? -7.469 12.921 16.347 1.00 89.88 129 ASN A CA 1
ATOM 1027 C C . ASN A 1 129 ? -7.240 12.012 17.559 1.00 89.88 129 ASN A C 1
ATOM 1029 O O . ASN A 1 129 ? -7.875 10.963 17.648 1.00 89.88 129 ASN A O 1
ATOM 1033 N N . GLN A 1 130 ? -6.404 12.429 18.513 1.00 87.94 130 GLN A N 1
ATOM 1034 C CA . GLN A 1 130 ? -6.313 11.780 19.819 1.00 87.94 130 GLN A CA 1
ATOM 1035 C C . GLN A 1 130 ? -7.639 11.883 20.578 1.00 87.94 130 GLN A C 1
ATOM 1037 O O . GLN A 1 130 ? -8.095 10.874 21.095 1.00 87.94 130 GLN A O 1
ATOM 1042 N N . ALA A 1 131 ? -8.310 13.040 20.575 1.00 88.62 131 ALA A N 1
ATOM 1043 C CA . ALA A 1 131 ? -9.619 13.194 21.217 1.00 88.62 131 ALA A CA 1
ATOM 1044 C C . ALA A 1 131 ? -10.692 12.281 20.597 1.00 88.62 131 ALA A C 1
ATOM 1046 O O . ALA A 1 131 ? -11.412 11.600 21.325 1.00 88.62 131 ALA A O 1
ATOM 1047 N N . VAL A 1 132 ? -10.742 12.195 19.257 1.00 90.19 132 VAL A N 1
ATOM 1048 C CA . VAL A 1 132 ? -11.587 11.213 18.545 1.00 90.19 132 VAL A CA 1
ATOM 1049 C C . VAL A 1 132 ? -11.261 9.801 19.030 1.00 90.19 132 VAL A C 1
ATOM 1051 O O . VAL A 1 132 ? -12.163 8.996 19.262 1.00 90.19 132 VAL A O 1
ATOM 1054 N N . MET A 1 133 ? -9.967 9.505 19.187 1.00 90.19 133 MET A N 1
ATOM 1055 C CA . MET A 1 133 ? -9.537 8.177 19.573 1.00 90.19 133 MET A CA 1
ATOM 1056 C C . MET A 1 133 ? -9.958 7.826 21.008 1.00 90.19 133 MET A C 1
ATOM 1058 O O . MET A 1 133 ? -10.485 6.747 21.261 1.00 90.19 133 MET A O 1
ATOM 1062 N N . THR A 1 134 ? -9.738 8.745 21.943 1.00 90.69 134 THR A N 1
ATOM 1063 C CA . THR A 1 134 ? -10.078 8.581 23.357 1.00 90.69 134 THR A CA 1
ATOM 1064 C C . THR A 1 134 ? -11.580 8.415 23.542 1.00 90.69 134 THR A C 1
ATOM 1066 O O . THR A 1 134 ? -11.993 7.451 24.176 1.00 90.69 134 THR A O 1
ATOM 1069 N N . TYR A 1 135 ? -12.397 9.274 22.921 1.00 91.12 135 TYR A N 1
ATOM 1070 C CA . TYR A 1 135 ? -13.859 9.159 22.973 1.00 91.12 135 TYR A CA 1
ATOM 1071 C C . TYR A 1 135 ? -14.328 7.772 22.529 1.00 91.12 135 TYR A C 1
ATOM 1073 O O . TYR A 1 135 ? -15.098 7.103 23.213 1.00 91.12 135 TYR A O 1
ATOM 1081 N N . GLN A 1 136 ? -13.798 7.305 21.400 1.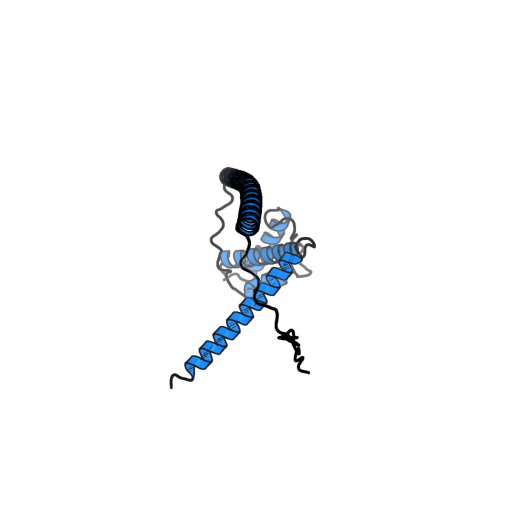00 90.75 136 GLN A N 1
ATOM 1082 C CA . GLN A 1 136 ? -14.193 6.020 20.857 1.00 90.75 136 GLN A CA 1
ATOM 1083 C C . GLN A 1 136 ? -13.740 4.840 21.726 1.00 90.75 136 GLN A C 1
ATOM 1085 O O . GLN A 1 136 ? -14.434 3.828 21.783 1.00 90.75 136 GLN A O 1
ATOM 1090 N N . LEU A 1 137 ? -12.589 4.949 22.396 1.00 92.12 137 LEU A N 1
ATOM 1091 C CA . LEU A 1 137 ? -12.127 3.924 23.332 1.00 92.12 137 LEU A CA 1
ATOM 1092 C C . LEU A 1 137 ? -13.022 3.834 24.559 1.00 92.12 137 LEU A C 1
ATOM 1094 O O . LEU A 1 137 ? -13.355 2.722 24.953 1.00 92.12 137 LEU A O 1
ATOM 1098 N N . GLU A 1 138 ? -13.415 4.963 25.141 1.00 92.44 138 GLU A N 1
ATOM 1099 C CA . GLU A 1 138 ? -14.261 4.969 26.337 1.00 92.44 138 GLU A CA 1
ATOM 1100 C C . GLU A 1 138 ? -15.643 4.364 26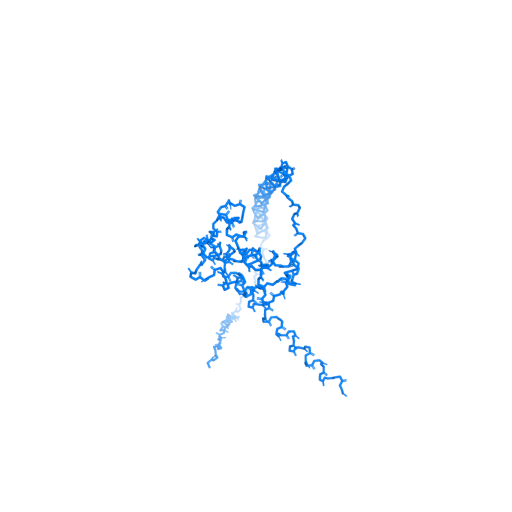.054 1.00 92.44 138 GLU A C 1
ATOM 1102 O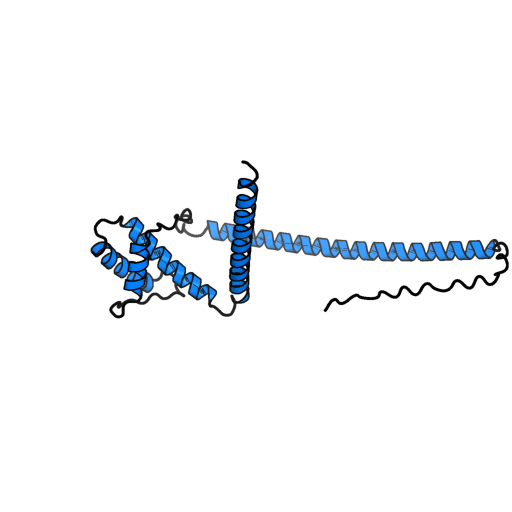 O . GLU A 1 138 ? -16.057 3.436 26.744 1.00 92.44 138 GLU A O 1
ATOM 1107 N N . GLU A 1 139 ? -16.297 4.763 24.963 1.00 92.06 139 GLU A N 1
ATOM 1108 C CA . GLU A 1 139 ? -17.593 4.197 24.543 1.00 92.06 139 GLU A CA 1
ATOM 1109 C C . GLU A 1 139 ? -17.524 2.699 24.184 1.00 92.06 139 GLU A C 1
ATOM 1111 O O . GLU A 1 139 ? -18.469 1.931 24.380 1.00 92.06 139 GLU A O 1
ATOM 1116 N N . LEU A 1 140 ? -16.401 2.232 23.632 1.00 91.69 140 LEU A N 1
ATOM 1117 C CA . LEU A 1 140 ? -16.251 0.813 23.301 1.00 91.69 140 LEU A CA 1
ATOM 1118 C C . LEU A 1 140 ? -15.900 -0.034 24.518 1.00 91.69 140 LEU A C 1
ATOM 1120 O O . LEU A 1 140 ? -16.320 -1.186 24.570 1.00 91.69 140 LEU A O 1
ATOM 1124 N N . LYS A 1 141 ? -15.171 0.511 25.495 1.00 91.50 141 LYS A N 1
ATOM 1125 C CA . LYS A 1 141 ? -14.915 -0.172 26.769 1.00 91.50 141 LYS A CA 1
ATOM 1126 C C . LYS A 1 141 ? -16.204 -0.377 27.561 1.00 91.50 141 LYS A C 1
ATOM 1128 O O . LYS A 1 141 ? -16.361 -1.429 28.164 1.00 91.50 141 LYS A O 1
ATOM 1133 N N . THR A 1 142 ? -17.137 0.579 27.538 1.00 90.56 142 THR A N 1
ATOM 1134 C CA . THR A 1 142 ? -18.449 0.400 28.188 1.00 90.56 142 THR A CA 1
ATOM 1135 C C . THR A 1 142 ? -19.287 -0.659 27.471 1.00 90.56 142 THR A C 1
ATOM 1137 O O . THR A 1 142 ? -19.906 -1.499 28.117 1.00 90.56 142 THR A O 1
ATOM 1140 N N . THR A 1 143 ? -19.265 -0.665 26.135 1.00 89.44 143 THR A N 1
ATOM 1141 C CA . THR A 1 143 ? -20.014 -1.634 25.316 1.00 89.44 143 THR A CA 1
ATOM 1142 C C . THR A 1 143 ? -19.434 -3.052 25.399 1.00 89.44 143 THR A C 1
ATOM 1144 O O . THR A 1 143 ? -20.175 -4.032 25.366 1.00 89.44 143 THR A O 1
ATOM 1147 N N . PHE A 1 144 ? -18.109 -3.175 25.495 1.00 89.12 144 PHE A N 1
ATOM 1148 C CA . PHE A 1 144 ? -17.376 -4.440 25.555 1.00 89.12 144 PHE A CA 1
ATOM 1149 C C . PHE A 1 144 ? -16.582 -4.544 26.862 1.00 89.12 144 PHE A C 1
ATOM 1151 O O . PHE A 1 144 ? -15.360 -4.681 26.834 1.00 89.12 144 PHE A O 1
ATOM 1158 N N . ALA A 1 145 ? -17.280 -4.492 27.999 1.00 87.62 145 ALA A N 1
ATOM 1159 C CA . ALA A 1 145 ? -16.659 -4.504 29.328 1.00 87.62 145 ALA A CA 1
ATOM 1160 C C . ALA A 1 145 ? -15.772 -5.740 29.586 1.00 87.62 145 ALA A C 1
ATOM 1162 O O . ALA A 1 145 ? -14.755 -5.634 30.267 1.00 87.62 145 ALA A O 1
ATOM 1163 N N . ASP A 1 146 ? -16.120 -6.886 28.992 1.00 87.25 146 ASP A N 1
ATOM 1164 C CA . ASP A 1 146 ? -15.380 -8.148 29.143 1.00 87.25 146 ASP A CA 1
ATOM 1165 C C . ASP A 1 146 ? -14.217 -8.306 28.146 1.00 87.25 146 ASP A C 1
ATOM 1167 O O . ASP A 1 146 ? -13.473 -9.288 28.197 1.00 87.25 146 ASP A O 1
ATOM 1171 N N . ALA A 1 147 ? -14.075 -7.391 27.182 1.00 86.25 147 ALA A N 1
ATOM 1172 C CA . ALA A 1 147 ? -13.038 -7.491 26.165 1.00 86.25 147 ALA A CA 1
ATOM 1173 C C . ALA A 1 147 ? -11.725 -6.862 26.637 1.00 86.25 147 ALA A C 1
ATOM 1175 O O . ALA A 1 147 ? -11.700 -5.828 27.298 1.00 86.25 147 ALA A O 1
ATOM 1176 N N . ASP A 1 148 ? -10.616 -7.463 26.209 1.00 87.31 148 ASP A N 1
ATOM 1177 C CA . ASP A 1 148 ? -9.278 -6.935 26.451 1.00 87.31 148 ASP A CA 1
ATOM 1178 C C . ASP A 1 148 ? -9.146 -5.483 25.922 1.00 87.31 148 ASP A C 1
ATOM 1180 O O . ASP A 1 148 ? -9.332 -5.248 24.716 1.00 87.31 148 ASP A O 1
ATOM 1184 N N . PRO A 1 149 ? -8.806 -4.504 26.786 1.00 87.12 149 PRO A N 1
ATOM 1185 C CA . PRO A 1 149 ? -8.610 -3.113 26.389 1.00 87.12 149 PRO A CA 1
ATOM 1186 C C . PRO A 1 149 ? -7.585 -2.933 25.264 1.00 87.12 149 PRO A C 1
ATOM 1188 O O . PRO A 1 149 ? -7.774 -2.071 24.398 1.00 87.12 149 PRO A O 1
ATOM 1191 N N . GLU A 1 150 ? -6.529 -3.753 25.224 1.00 87.81 150 GLU A N 1
ATOM 1192 C CA . GLU A 1 150 ? -5.525 -3.694 24.156 1.00 87.81 150 GLU A CA 1
ATOM 1193 C C . GLU A 1 150 ? -6.118 -4.123 22.809 1.00 87.81 150 GLU A C 1
ATOM 1195 O O . GLU A 1 150 ? -5.833 -3.519 21.769 1.00 87.81 150 GLU A O 1
ATOM 1200 N N . CYS A 1 151 ? -7.010 -5.117 22.814 1.00 86.50 151 CYS A N 1
ATOM 1201 C CA . CYS A 1 151 ? -7.728 -5.574 21.626 1.00 86.50 151 CYS A CA 1
ATOM 1202 C C . CYS A 1 151 ? -8.652 -4.481 21.065 1.00 86.50 151 CYS A C 1
ATOM 1204 O O . CYS A 1 151 ? -8.655 -4.231 19.851 1.00 86.50 151 CYS A O 1
ATOM 1206 N N . ILE A 1 152 ? -9.385 -3.778 21.937 1.00 89.50 152 ILE A N 1
ATOM 1207 C CA . ILE A 1 152 ? -10.225 -2.634 21.548 1.00 89.50 152 ILE A CA 1
ATOM 1208 C C . ILE A 1 152 ? -9.347 -1.532 20.941 1.00 89.50 152 ILE A C 1
ATOM 1210 O O . ILE A 1 152 ? -9.614 -1.061 19.829 1.00 89.50 152 ILE A O 1
ATOM 1214 N N . GLN A 1 153 ? -8.247 -1.176 21.612 1.00 89.81 153 GLN A N 1
ATOM 1215 C CA . GLN A 1 153 ? -7.303 -0.169 21.130 1.00 89.81 153 GLN A CA 1
ATOM 1216 C C . GLN A 1 153 ? -6.685 -0.539 19.777 1.00 89.81 153 GLN A C 1
ATOM 1218 O O . GLN A 1 153 ? -6.573 0.313 18.889 1.00 89.81 153 GLN A O 1
ATOM 1223 N N . ALA A 1 154 ? -6.331 -1.806 19.573 1.00 87.75 154 ALA A N 1
ATOM 1224 C CA . ALA A 1 154 ? -5.802 -2.295 18.307 1.00 87.75 154 ALA A CA 1
ATOM 1225 C C . ALA A 1 154 ? -6.835 -2.208 17.168 1.00 87.75 154 ALA A C 1
ATOM 1227 O O . ALA A 1 154 ? -6.482 -1.809 16.050 1.00 87.75 154 ALA A O 1
ATOM 1228 N N . CYS A 1 155 ? -8.107 -2.536 17.430 1.00 89.38 155 CYS A N 1
ATOM 1229 C CA . CYS A 1 155 ? -9.194 -2.424 16.447 1.00 89.38 155 CYS A CA 1
ATOM 1230 C C . CYS A 1 155 ? -9.406 -0.969 16.011 1.00 89.38 155 CYS A C 1
ATOM 1232 O O . CYS A 1 155 ? -9.434 -0.661 14.816 1.00 89.38 155 CYS A O 1
ATOM 1234 N N . CYS A 1 156 ? -9.466 -0.078 16.992 1.00 89.88 156 CYS A N 1
ATOM 1235 C CA . CYS A 1 156 ? -9.530 1.366 16.850 1.00 89.88 156 CYS A CA 1
ATOM 1236 C C . CYS A 1 156 ? -8.392 1.947 15.987 1.00 89.88 156 CYS A C 1
ATOM 1238 O O . CYS A 1 156 ? -8.639 2.561 14.944 1.00 89.88 156 CYS A O 1
ATOM 1240 N N . LYS A 1 157 ? -7.131 1.676 16.355 1.00 89.50 157 LYS A N 1
ATOM 1241 C CA . LYS A 1 157 ? -5.947 2.110 15.588 1.00 89.50 157 LYS A CA 1
ATOM 1242 C C . LYS A 1 157 ? -5.991 1.585 14.151 1.00 89.50 157 LYS A C 1
ATOM 1244 O O . LYS A 1 157 ? -5.798 2.342 13.199 1.00 89.50 157 LYS A O 1
ATOM 1249 N N . THR A 1 158 ? -6.321 0.302 13.976 1.00 89.12 158 THR A N 1
ATOM 1250 C CA . THR A 1 158 ? -6.418 -0.335 12.652 1.00 89.12 158 THR A CA 1
ATOM 1251 C C . THR A 1 158 ? -7.472 0.335 11.767 1.00 89.12 158 THR A C 1
ATOM 1253 O O . THR A 1 158 ? -7.253 0.507 10.561 1.00 89.12 158 THR A O 1
ATOM 1256 N N . TYR A 1 159 ? -8.614 0.718 12.340 1.00 91.00 159 TYR A N 1
ATOM 1257 C CA . TYR A 1 159 ? -9.685 1.404 11.624 1.00 91.00 159 TYR A CA 1
ATOM 1258 C C . TYR A 1 159 ? -9.234 2.778 11.108 1.00 91.00 159 TYR A C 1
ATOM 1260 O O . TYR A 1 159 ? -9.304 3.031 9.900 1.00 91.00 159 TYR A O 1
ATOM 1268 N N . PHE A 1 160 ? -8.684 3.628 11.978 1.00 90.38 160 PHE A N 1
ATOM 1269 C CA . PHE A 1 160 ? -8.232 4.966 11.586 1.00 90.38 160 PHE A CA 1
ATOM 1270 C C . PHE A 1 160 ? -7.034 4.949 10.642 1.00 90.38 160 PHE A C 1
ATOM 1272 O O . PHE A 1 160 ? -6.998 5.711 9.673 1.00 90.38 160 PHE A O 1
ATOM 1279 N N . GLU A 1 161 ? -6.093 4.022 10.826 1.00 89.19 161 GLU A N 1
ATOM 1280 C CA . GLU A 1 161 ? -5.031 3.809 9.844 1.00 89.19 161 GLU A CA 1
ATOM 1281 C C . GLU A 1 161 ? -5.584 3.417 8.473 1.00 89.19 161 GLU A C 1
ATOM 1283 O O . GLU A 1 161 ? -5.058 3.844 7.444 1.00 89.19 161 GLU A O 1
ATOM 1288 N N . THR A 1 162 ? -6.644 2.607 8.432 1.00 89.50 162 THR A N 1
ATOM 1289 C CA . THR A 1 162 ? -7.287 2.221 7.172 1.00 89.50 162 THR A CA 1
ATOM 1290 C C . THR A 1 162 ? -7.944 3.428 6.504 1.00 89.50 162 THR A C 1
ATOM 1292 O O . THR A 1 162 ? -7.781 3.602 5.293 1.00 89.50 162 THR A O 1
ATOM 1295 N N . LEU A 1 163 ? -8.614 4.297 7.269 1.00 90.81 163 LEU A N 1
ATOM 1296 C CA . LEU A 1 163 ? -9.165 5.559 6.762 1.00 90.81 163 LEU A CA 1
ATOM 1297 C C . LEU A 1 163 ? -8.068 6.470 6.204 1.00 90.81 163 LEU A C 1
ATOM 1299 O O . LEU A 1 163 ? -8.169 6.918 5.060 1.00 90.81 163 LEU A O 1
ATOM 1303 N N . ARG A 1 164 ? -6.978 6.661 6.953 1.00 91.06 164 ARG A N 1
ATOM 1304 C CA . ARG A 1 164 ? -5.809 7.432 6.512 1.00 91.06 164 ARG A CA 1
ATOM 1305 C C . ARG A 1 164 ? -5.192 6.869 5.237 1.00 91.06 164 ARG A C 1
ATOM 1307 O O . ARG A 1 164 ? -4.938 7.609 4.291 1.00 91.06 164 ARG A O 1
ATOM 1314 N N . ARG A 1 165 ? -4.985 5.551 5.157 1.00 89.94 165 ARG A N 1
ATOM 1315 C CA . ARG A 1 165 ? -4.463 4.895 3.945 1.00 89.94 165 ARG A CA 1
ATOM 1316 C C . ARG A 1 165 ? -5.399 5.081 2.757 1.00 89.94 165 ARG A C 1
ATOM 1318 O O . ARG A 1 165 ? -4.915 5.361 1.665 1.00 89.94 165 ARG A O 1
ATOM 1325 N N . LYS A 1 166 ? -6.714 4.950 2.954 1.00 90.56 166 LYS A N 1
ATOM 1326 C CA . LYS A 1 166 ? -7.715 5.155 1.898 1.00 90.56 166 LYS A CA 1
ATOM 1327 C C . LYS A 1 166 ? -7.679 6.591 1.376 1.00 90.56 166 LYS A C 1
ATOM 1329 O O . LYS A 1 166 ? -7.621 6.773 0.165 1.00 90.56 166 LYS A O 1
ATOM 1334 N N . TYR A 1 167 ? -7.639 7.574 2.274 1.00 92.06 167 TYR A N 1
ATOM 1335 C CA . TYR A 1 167 ? -7.517 8.991 1.931 1.00 92.06 167 TYR A CA 1
ATOM 1336 C C . TYR A 1 167 ? -6.212 9.305 1.186 1.00 92.06 167 TYR A C 1
ATOM 1338 O O . TYR A 1 167 ? -6.204 9.959 0.145 1.00 92.06 167 TYR A O 1
ATOM 1346 N N . ASN A 1 168 ? -5.089 8.793 1.690 1.00 90.25 168 ASN A N 1
ATOM 1347 C CA . ASN A 1 168 ? -3.794 8.971 1.046 1.00 90.25 168 ASN A CA 1
ATOM 1348 C C . ASN A 1 168 ? -3.786 8.358 -0.347 1.00 90.25 168 ASN A C 1
ATOM 1350 O O . ASN A 1 168 ? -3.248 8.951 -1.274 1.00 90.25 168 ASN A O 1
ATOM 1354 N N . LEU A 1 169 ? -4.375 7.172 -0.498 1.00 89.44 169 LEU A N 1
ATOM 1355 C CA . LEU A 1 169 ? -4.485 6.528 -1.792 1.00 89.44 169 LEU A CA 1
ATOM 1356 C C . LEU A 1 169 ? -5.438 7.273 -2.713 1.00 89.44 169 LEU A C 1
ATOM 1358 O O . LEU A 1 169 ? -5.158 7.244 -3.896 1.00 89.44 169 LEU A O 1
ATOM 1362 N N . SER A 1 170 ? -6.498 7.941 -2.243 1.00 90.69 170 SER A N 1
ATOM 1363 C CA . SER A 1 170 ? -7.415 8.696 -3.113 1.00 90.69 170 SER A CA 1
ATOM 1364 C C . SER A 1 170 ? -6.813 9.963 -3.726 1.00 90.69 170 SER A C 1
ATOM 1366 O O . SER A 1 170 ? -7.406 10.497 -4.658 1.00 90.69 170 SER A O 1
ATOM 1368 N N . GLN A 1 171 ? -5.638 10.408 -3.268 1.00 91.44 171 GLN A N 1
ATOM 1369 C CA . GLN A 1 171 ? -4.974 11.596 -3.811 1.00 91.44 171 GLN A CA 1
ATOM 1370 C C . GLN A 1 171 ? -4.654 11.452 -5.311 1.00 91.44 171 GLN A C 1
ATOM 1372 O O . GLN A 1 171 ? -4.271 10.354 -5.743 1.00 91.44 171 GLN A O 1
ATOM 1377 N N . PRO A 1 172 ? -4.810 12.508 -6.131 1.00 90.69 172 PRO A N 1
ATOM 1378 C CA . PRO A 1 172 ? -4.633 12.426 -7.583 1.00 90.69 172 PRO A CA 1
ATOM 1379 C C . PRO A 1 172 ? -3.248 11.915 -7.992 1.00 90.69 172 PRO A C 1
ATOM 1381 O O . PRO A 1 172 ? -3.147 11.066 -8.884 1.00 90.69 172 PRO A O 1
ATOM 1384 N N . GLU A 1 173 ? -2.196 12.339 -7.283 1.00 93.50 173 GLU A N 1
ATOM 1385 C CA . GLU A 1 173 ? -0.804 11.991 -7.596 1.00 93.50 173 GLU A CA 1
ATOM 1386 C C . GLU A 1 173 ? -0.530 10.491 -7.420 1.00 93.50 173 GLU A C 1
ATOM 1388 O O . GLU A 1 173 ? 0.378 9.934 -8.031 1.00 93.50 173 GLU A O 1
ATOM 1393 N N . LYS A 1 174 ? -1.343 9.798 -6.612 1.00 89.12 174 LYS A N 1
ATOM 1394 C CA . LYS A 1 174 ? -1.189 8.363 -6.328 1.00 89.12 174 LYS A CA 1
ATOM 1395 C C . LYS A 1 174 ? -2.063 7.470 -7.207 1.00 89.12 174 LYS A C 1
ATOM 1397 O O . LYS A 1 174 ? -2.212 6.285 -6.907 1.00 89.12 174 LYS A O 1
ATOM 1402 N N . SER A 1 175 ? -2.635 8.000 -8.287 1.00 88.81 175 SER A N 1
ATOM 1403 C CA . SER A 1 175 ? -3.478 7.249 -9.232 1.00 88.81 175 SER A CA 1
ATOM 1404 C C . SER A 1 175 ? -2.795 5.996 -9.784 1.00 88.81 175 SER A C 1
ATOM 1406 O O . SER A 1 175 ? -3.314 4.893 -9.616 1.00 88.81 175 SER A O 1
ATOM 1408 N N . GLN A 1 176 ? -1.585 6.137 -10.324 1.00 90.50 176 GLN A N 1
ATOM 1409 C CA . GLN A 1 176 ? -0.811 5.010 -10.854 1.00 90.50 176 GLN A CA 1
ATOM 1410 C C . GLN A 1 176 ? -0.521 3.954 -9.778 1.00 90.50 176 GLN A C 1
ATOM 1412 O O . GLN A 1 176 ? -0.666 2.754 -10.014 1.00 90.50 176 GLN A O 1
ATOM 1417 N N . LEU A 1 177 ? -0.179 4.392 -8.561 1.00 90.06 177 LEU A N 1
ATOM 1418 C CA . LEU A 1 177 ? 0.041 3.497 -7.426 1.00 90.06 177 LEU A CA 1
ATOM 1419 C C . LEU A 1 177 ? -1.240 2.733 -7.050 1.00 90.06 177 LEU A C 1
ATOM 1421 O O . LEU A 1 177 ? -1.181 1.525 -6.808 1.00 90.06 177 LEU A O 1
ATOM 1425 N N . ARG A 1 178 ? -2.406 3.398 -7.027 1.00 90.19 178 ARG A N 1
ATOM 1426 C CA . ARG A 1 178 ? -3.701 2.730 -6.791 1.00 90.19 178 ARG A CA 1
ATOM 1427 C C . ARG A 1 178 ? -3.956 1.631 -7.819 1.00 90.19 178 ARG A C 1
ATOM 1429 O O . ARG A 1 178 ? -4.338 0.519 -7.441 1.00 90.19 178 ARG A O 1
ATOM 1436 N N . ASP A 1 179 ? -3.737 1.925 -9.096 1.00 91.00 179 ASP A N 1
ATOM 1437 C CA . ASP A 1 179 ? -3.993 0.983 -10.186 1.00 91.00 179 ASP A CA 1
ATOM 1438 C C . ASP A 1 179 ? -3.020 -0.197 -10.165 1.00 91.00 179 ASP A C 1
ATOM 1440 O O . ASP A 1 179 ? -3.435 -1.351 -10.340 1.00 91.00 179 ASP A O 1
ATOM 1444 N N . ALA A 1 180 ? -1.750 0.053 -9.841 1.00 93.44 180 ALA A N 1
ATOM 1445 C CA . ALA A 1 180 ? -0.754 -0.989 -9.624 1.00 93.44 180 ALA A CA 1
ATOM 1446 C C . ALA A 1 180 ? -1.149 -1.919 -8.463 1.00 93.44 180 ALA A C 1
ATOM 1448 O O . ALA A 1 180 ? -1.127 -3.145 -8.612 1.00 93.44 180 ALA A O 1
ATOM 1449 N N . ILE A 1 181 ? -1.594 -1.366 -7.326 1.00 91.00 181 ILE A N 1
ATOM 1450 C CA . ILE A 1 181 ? -2.073 -2.153 -6.176 1.00 91.00 181 ILE A CA 1
ATOM 1451 C C . ILE A 1 181 ? -3.280 -3.015 -6.572 1.00 91.00 181 ILE A C 1
ATOM 1453 O O . ILE A 1 181 ? -3.312 -4.212 -6.262 1.00 91.00 181 ILE A O 1
ATOM 1457 N N . LYS A 1 182 ? -4.258 -2.434 -7.280 1.00 92.69 182 LYS A N 1
ATOM 1458 C CA . LYS A 1 182 ? -5.472 -3.131 -7.739 1.00 92.69 182 LYS A CA 1
ATOM 1459 C C . LYS A 1 182 ? -5.133 -4.275 -8.694 1.00 92.69 182 LYS A C 1
ATOM 1461 O O . LYS A 1 182 ? -5.641 -5.387 -8.537 1.00 92.69 182 LYS A O 1
ATOM 1466 N N . THR A 1 183 ? -4.242 -4.028 -9.647 1.00 94.19 183 THR A N 1
ATOM 1467 C CA . THR A 1 183 ? -3.782 -5.029 -10.619 1.00 94.19 183 THR A CA 1
ATOM 1468 C C . THR A 1 183 ? -2.994 -6.142 -9.933 1.00 94.19 183 THR A C 1
ATOM 1470 O O . THR A 1 183 ? -3.272 -7.325 -10.142 1.00 94.19 183 THR A O 1
ATOM 1473 N N . GLY A 1 184 ? -2.084 -5.789 -9.023 1.00 93.44 184 GLY A N 1
ATOM 1474 C CA . GLY A 1 184 ? -1.332 -6.751 -8.221 1.00 93.44 184 GLY A CA 1
ATOM 1475 C C . GLY A 1 184 ? -2.236 -7.650 -7.372 1.00 93.44 184 GLY A C 1
ATOM 1476 O O . GLY A 1 184 ? -2.017 -8.860 -7.306 1.00 93.44 184 GLY A O 1
ATOM 1477 N N . ALA A 1 185 ? -3.288 -7.095 -6.761 1.00 92.12 185 ALA A N 1
ATOM 1478 C CA . ALA A 1 185 ? -4.265 -7.870 -5.997 1.00 92.12 185 ALA A CA 1
ATOM 1479 C C . ALA A 1 185 ? -5.022 -8.882 -6.875 1.00 92.12 185 ALA A C 1
ATOM 1481 O O . ALA A 1 185 ? -5.104 -10.059 -6.514 1.00 92.12 185 ALA A O 1
ATOM 1482 N N . LYS A 1 186 ? -5.497 -8.458 -8.055 1.00 94.31 186 LYS A N 1
ATOM 1483 C CA . LYS A 1 186 ? -6.155 -9.347 -9.029 1.00 94.31 186 LYS A CA 1
ATOM 1484 C C . LYS A 1 186 ? -5.234 -10.482 -9.480 1.00 94.31 186 LYS A C 1
ATOM 1486 O O . LYS A 1 186 ? -5.659 -11.636 -9.514 1.00 94.31 186 LYS A O 1
ATOM 1491 N N . ASN A 1 187 ? -3.969 -10.176 -9.770 1.00 94.88 187 ASN A N 1
ATOM 1492 C CA . ASN A 1 187 ? -2.983 -11.175 -10.186 1.00 94.88 187 ASN A CA 1
ATOM 1493 C C . ASN A 1 187 ? -2.704 -12.202 -9.087 1.00 94.88 187 ASN A C 1
ATOM 1495 O O . ASN A 1 187 ? -2.712 -13.403 -9.360 1.00 94.88 187 ASN A O 1
ATOM 1499 N N . ARG A 1 188 ? -2.534 -11.761 -7.833 1.00 93.75 188 ARG A N 1
ATOM 1500 C CA . ARG A 1 188 ? -2.380 -12.675 -6.688 1.00 93.75 188 ARG A CA 1
ATOM 1501 C C . ARG A 1 188 ? -3.600 -13.577 -6.512 1.00 93.75 188 ARG A C 1
ATOM 1503 O O . ARG A 1 188 ? -3.438 -14.781 -6.339 1.00 93.75 188 ARG A O 1
ATOM 1510 N N . GLN A 1 189 ? -4.809 -13.024 -6.611 1.00 93.56 189 GLN A N 1
ATOM 1511 C CA . GLN A 1 189 ? -6.044 -13.805 -6.514 1.00 93.56 189 GLN A CA 1
ATOM 1512 C C . GLN A 1 189 ? -6.177 -14.818 -7.659 1.00 93.56 189 GLN A C 1
ATOM 1514 O O . GLN A 1 189 ? -6.558 -15.964 -7.432 1.00 93.56 189 GLN A O 1
ATOM 1519 N N . ARG A 1 190 ? -5.846 -14.425 -8.895 1.00 94.69 190 ARG A N 1
ATOM 1520 C CA . ARG A 1 190 ? -5.810 -15.337 -10.046 1.00 94.69 190 ARG A CA 1
ATOM 1521 C C . ARG A 1 190 ? -4.810 -16.469 -9.819 1.00 94.69 190 ARG A C 1
ATOM 1523 O O . ARG A 1 190 ? -5.180 -17.624 -9.988 1.00 94.69 190 ARG A O 1
ATOM 1530 N N . LYS A 1 191 ? -3.583 -16.149 -9.394 1.00 94.44 191 LYS A N 1
ATOM 1531 C CA . LYS A 1 191 ? -2.550 -17.149 -9.088 1.00 94.44 191 LYS A CA 1
ATOM 1532 C C . LYS A 1 191 ? -3.029 -18.124 -8.014 1.00 94.44 191 LYS A C 1
ATOM 1534 O O . LYS A 1 191 ? -2.885 -19.322 -8.204 1.00 94.44 191 LYS A O 1
ATOM 1539 N N . ARG A 1 192 ? -3.651 -17.626 -6.939 1.00 93.81 192 ARG A N 1
ATOM 1540 C CA . ARG A 1 192 ? -4.210 -18.475 -5.878 1.00 93.81 192 ARG A CA 1
ATOM 1541 C C . ARG A 1 192 ? -5.280 -19.429 -6.412 1.00 93.81 192 ARG A C 1
ATOM 1543 O O . ARG A 1 192 ? -5.141 -20.623 -6.223 1.00 93.81 192 ARG A O 1
ATOM 1550 N N . ARG A 1 193 ? -6.252 -18.934 -7.188 1.00 93.38 193 ARG A N 1
ATOM 1551 C CA . ARG A 1 193 ? -7.283 -19.784 -7.815 1.00 93.38 193 ARG A CA 1
ATOM 1552 C C . ARG A 1 193 ? -6.706 -20.854 -8.744 1.00 93.38 193 ARG A C 1
ATOM 1554 O O . ARG A 1 193 ? -7.201 -21.975 -8.755 1.00 93.38 193 ARG A O 1
ATOM 1561 N N . LEU A 1 194 ? -5.674 -20.520 -9.522 1.00 94.31 194 LEU A N 1
ATOM 1562 C CA . LEU A 1 194 ? -4.995 -21.488 -10.390 1.00 94.31 194 LEU A CA 1
ATOM 1563 C C . LEU A 1 194 ? -4.274 -22.566 -9.578 1.00 94.31 194 LEU A C 1
ATOM 1565 O O . LEU A 1 194 ? -4.351 -23.735 -9.937 1.00 94.31 194 LEU A O 1
ATOM 1569 N N . LEU A 1 195 ? -3.598 -22.182 -8.492 1.00 92.50 195 LEU A N 1
ATOM 1570 C CA . LEU A 1 195 ? -2.964 -23.136 -7.583 1.00 92.50 195 LEU A CA 1
ATOM 1571 C C . LEU A 1 195 ? -4.008 -24.040 -6.922 1.00 92.50 195 LEU A C 1
ATOM 1573 O O . LEU A 1 195 ? -3.865 -25.251 -7.003 1.00 92.50 195 LEU A O 1
ATOM 1577 N N . ASP A 1 196 ? -5.089 -23.472 -6.384 1.00 91.38 196 ASP A N 1
ATOM 1578 C CA . ASP A 1 196 ? -6.178 -24.242 -5.773 1.00 91.38 196 ASP A CA 1
ATOM 1579 C C . ASP A 1 196 ? -6.809 -25.224 -6.779 1.00 91.38 196 ASP A C 1
ATOM 1581 O O . ASP A 1 196 ? -7.123 -26.357 -6.428 1.00 91.38 196 ASP A O 1
ATOM 1585 N N . SER A 1 197 ? -6.958 -24.820 -8.047 1.00 88.62 197 SER A N 1
ATOM 1586 C CA . SER A 1 197 ? -7.476 -25.695 -9.111 1.00 88.62 197 SER A CA 1
ATOM 1587 C C . SER A 1 197 ? -6.507 -26.833 -9.440 1.00 88.62 197 SER A C 1
ATOM 1589 O O . SER A 1 197 ? -6.933 -27.973 -9.576 1.00 88.62 197 SER A O 1
ATOM 1591 N N . ARG A 1 198 ? -5.199 -26.547 -9.529 1.00 87.31 198 ARG A N 1
ATOM 1592 C CA . ARG A 1 198 ? -4.166 -27.569 -9.769 1.00 87.31 198 ARG A CA 1
ATOM 1593 C C . ARG A 1 198 ? -4.081 -28.570 -8.620 1.00 87.31 198 ARG A C 1
ATOM 1595 O O . ARG A 1 198 ? -3.977 -29.760 -8.881 1.00 87.31 198 ARG A O 1
ATOM 1602 N N . SER A 1 199 ? -4.165 -28.103 -7.375 1.00 81.94 199 SER A N 1
ATOM 1603 C CA . SER A 1 199 ? -4.152 -28.981 -6.202 1.00 81.94 199 SER A CA 1
ATOM 1604 C C . SER A 1 199 ? -5.339 -29.943 -6.187 1.00 81.94 199 SER A C 1
ATOM 1606 O O . SER A 1 199 ? -5.172 -31.090 -5.799 1.00 81.94 199 SER A O 1
ATOM 1608 N N . LYS A 1 200 ? -6.518 -29.507 -6.650 1.00 77.56 200 LYS A N 1
ATOM 1609 C CA . LYS A 1 200 ? -7.706 -30.370 -6.737 1.00 77.56 200 LYS A CA 1
ATOM 1610 C C . LYS A 1 200 ? -7.581 -31.469 -7.793 1.00 77.56 200 LYS A C 1
ATOM 1612 O O . LYS A 1 200 ? -8.027 -32.572 -7.536 1.00 77.56 200 LYS A O 1
ATOM 1617 N N . VAL A 1 201 ? -6.962 -31.182 -8.941 1.00 72.94 201 VAL A N 1
ATOM 1618 C CA . VAL A 1 201 ? -6.734 -32.186 -10.002 1.00 72.94 201 VAL A CA 1
ATOM 1619 C C . VAL A 1 201 ? -5.715 -33.241 -9.559 1.00 72.94 201 VAL A C 1
ATOM 1621 O O . VAL A 1 201 ? -5.910 -34.420 -9.793 1.00 72.94 201 VAL A O 1
ATOM 1624 N N . VAL A 1 202 ? -4.659 -32.848 -8.841 1.00 63.41 202 VAL A N 1
ATOM 1625 C CA . VAL A 1 202 ? -3.665 -33.812 -8.325 1.00 63.41 202 VAL A CA 1
ATOM 1626 C C . VAL A 1 202 ? -4.257 -34.739 -7.253 1.00 63.41 202 VAL A C 1
ATOM 1628 O O . VAL A 1 202 ? -3.792 -35.859 -7.090 1.00 63.41 202 VAL A O 1
ATOM 1631 N N . GLN A 1 203 ? -5.284 -34.297 -6.523 1.00 60.62 203 GLN A N 1
ATOM 1632 C CA . GLN A 1 203 ? -5.954 -35.122 -5.513 1.00 60.62 203 GLN A CA 1
ATOM 1633 C C . GLN A 1 203 ? -6.914 -36.159 -6.108 1.00 60.62 203 GLN A C 1
ATOM 1635 O O . GLN A 1 203 ? -7.220 -37.125 -5.422 1.00 60.62 203 GLN A O 1
ATOM 1640 N N . THR A 1 204 ? -7.378 -35.986 -7.350 1.00 56.38 204 THR A N 1
ATOM 1641 C CA . THR A 1 204 ? -8.273 -36.954 -8.010 1.00 56.38 204 THR A CA 1
ATOM 1642 C C . THR A 1 204 ? -7.536 -38.094 -8.711 1.00 56.38 204 THR A C 1
ATOM 1644 O O . THR A 1 204 ? -8.173 -39.071 -9.074 1.00 56.38 204 THR A O 1
ATOM 1647 N N . ASP A 1 205 ? -6.215 -37.984 -8.879 1.00 53.34 205 ASP A N 1
ATOM 1648 C CA . ASP A 1 205 ? -5.375 -38.987 -9.556 1.00 53.34 205 ASP A CA 1
ATOM 1649 C C . ASP A 1 205 ? -4.633 -39.912 -8.560 1.00 53.34 205 ASP A C 1
ATOM 1651 O O . ASP A 1 205 ? -3.733 -40.654 -8.949 1.00 53.34 205 ASP A O 1
ATOM 1655 N N . ALA A 1 206 ? -4.956 -39.822 -7.263 1.00 53.88 206 ALA A N 1
ATOM 1656 C CA . ALA A 1 206 ? -4.310 -40.565 -6.174 1.00 53.88 206 ALA A CA 1
ATOM 1657 C C . ALA A 1 206 ? -5.227 -41.613 -5.501 1.00 53.88 206 ALA A C 1
ATOM 1659 O O . ALA A 1 206 ? -4.886 -42.106 -4.424 1.00 53.88 206 ALA A O 1
ATOM 1660 N N . GLU A 1 207 ? -6.358 -41.946 -6.129 1.00 42.00 207 GLU A N 1
ATOM 1661 C CA . GLU A 1 207 ? -7.207 -43.113 -5.823 1.00 42.00 207 GLU A CA 1
ATOM 1662 C C . GLU A 1 207 ? -7.106 -44.137 -6.961 1.00 42.00 207 GLU A C 1
ATOM 1664 O O . GLU A 1 207 ? -7.104 -45.350 -6.653 1.00 42.00 207 GLU A O 1
#

Radius of gyration: 36.26 Å; chains: 1; bounding box: 73×60×98 Å

pLDDT: mean 79.32, std 19.26, range [34.62, 96.06]